Protein AF-H9UHL6-F1 (afdb_monomer)

Structure (mmCIF, N/CA/C/O backbone):
data_AF-H9UHL6-F1
#
_entry.id   AF-H9UHL6-F1
#
loop_
_atom_site.group_PDB
_atom_site.id
_atom_site.type_symbol
_atom_site.label_atom_id
_atom_site.label_alt_id
_atom_site.label_comp_id
_atom_site.label_asym_id
_atom_site.label_entity_id
_atom_site.label_seq_id
_atom_site.pdbx_PDB_ins_code
_atom_site.Cartn_x
_atom_site.Cartn_y
_atom_site.Cartn_z
_atom_site.occupancy
_atom_site.B_iso_or_equiv
_atom_site.auth_seq_id
_atom_site.auth_comp_id
_atom_site.auth_asym_id
_atom_site.auth_atom_id
_atom_site.pdbx_PDB_model_num
ATOM 1 N N . MET A 1 1 ? 13.715 -13.975 -1.863 1.00 83.62 1 MET A N 1
ATOM 2 C CA . MET A 1 1 ? 12.892 -13.256 -2.859 1.00 83.62 1 MET A CA 1
ATOM 3 C C . MET A 1 1 ? 11.461 -13.037 -2.373 1.00 83.62 1 MET A C 1
ATOM 5 O O . MET A 1 1 ? 11.088 -11.888 -2.196 1.00 83.62 1 MET A O 1
ATOM 9 N N . PHE A 1 2 ? 10.681 -14.087 -2.069 1.00 91.94 2 PHE A N 1
ATOM 10 C CA . PHE A 1 2 ? 9.293 -13.914 -1.599 1.00 91.94 2 PHE A CA 1
ATOM 11 C C . PHE A 1 2 ? 9.174 -13.074 -0.317 1.00 91.94 2 PHE A C 1
ATOM 13 O O . PHE A 1 2 ? 8.430 -12.103 -0.296 1.00 91.94 2 PHE A O 1
ATOM 20 N N . MET A 1 3 ? 9.941 -13.396 0.733 1.00 94.06 3 MET A N 1
ATOM 21 C CA . MET A 1 3 ? 9.819 -12.703 2.025 1.00 94.06 3 MET A CA 1
ATOM 22 C C . MET A 1 3 ? 10.125 -11.203 1.928 1.00 94.06 3 MET A C 1
ATOM 24 O O . MET A 1 3 ? 9.404 -10.392 2.495 1.00 94.06 3 MET A O 1
ATOM 28 N N . SER A 1 4 ? 11.162 -10.819 1.179 1.00 92.25 4 SER A N 1
ATOM 29 C CA . SER A 1 4 ? 11.496 -9.408 0.961 1.00 92.25 4 SER A CA 1
ATOM 30 C C . SER A 1 4 ? 10.400 -8.681 0.182 1.00 92.25 4 SER A C 1
ATOM 32 O O . SER A 1 4 ? 10.038 -7.573 0.557 1.00 92.25 4 SER A O 1
ATOM 34 N N . LEU A 1 5 ? 9.828 -9.316 -0.848 1.00 94.38 5 LEU A N 1
ATOM 35 C CA . LEU A 1 5 ? 8.718 -8.746 -1.614 1.00 94.38 5 LEU A CA 1
ATOM 36 C C . LEU A 1 5 ? 7.463 -8.584 -0.749 1.00 94.38 5 LEU A C 1
ATOM 38 O O . LEU A 1 5 ? 6.858 -7.517 -0.741 1.00 94.38 5 LEU A O 1
ATOM 42 N N . PHE A 1 6 ? 7.110 -9.612 0.025 1.00 96.12 6 PHE A N 1
ATOM 43 C CA . PHE A 1 6 ? 6.007 -9.567 0.981 1.00 96.12 6 PHE A CA 1
ATOM 44 C C . PHE A 1 6 ? 6.188 -8.435 1.997 1.00 96.12 6 PHE A C 1
ATOM 46 O O . PHE A 1 6 ? 5.259 -7.661 2.200 1.00 96.12 6 PHE A O 1
ATOM 53 N N . ILE A 1 7 ? 7.374 -8.301 2.601 1.00 95.00 7 ILE A N 1
ATOM 54 C CA . ILE A 1 7 ? 7.660 -7.230 3.565 1.00 95.00 7 ILE A CA 1
ATOM 55 C C . ILE A 1 7 ? 7.503 -5.859 2.896 1.00 95.00 7 ILE A C 1
ATOM 57 O O . ILE A 1 7 ? 6.817 -4.997 3.447 1.00 95.00 7 ILE A O 1
ATOM 61 N N . SER A 1 8 ? 8.075 -5.660 1.704 1.00 93.94 8 SER A N 1
ATOM 62 C CA . SER A 1 8 ? 7.941 -4.401 0.962 1.00 93.94 8 SER A CA 1
ATOM 63 C C . SER A 1 8 ? 6.479 -4.072 0.664 1.00 93.94 8 SER A C 1
ATOM 65 O O . SER A 1 8 ? 6.044 -2.960 0.945 1.00 93.94 8 SER A O 1
ATOM 67 N N . LEU A 1 9 ? 5.700 -5.037 0.167 1.00 95.44 9 LEU A N 1
ATOM 68 C CA . LEU A 1 9 ? 4.277 -4.859 -0.134 1.00 95.44 9 LEU A CA 1
ATOM 69 C C . LEU A 1 9 ? 3.437 -4.636 1.130 1.00 95.44 9 LEU A C 1
ATOM 71 O O . LEU A 1 9 ? 2.527 -3.812 1.125 1.00 95.44 9 LEU A O 1
ATOM 75 N N . PHE A 1 10 ? 3.751 -5.314 2.233 1.00 95.75 10 PHE A N 1
ATOM 76 C CA . PHE A 1 10 ? 3.076 -5.107 3.509 1.00 95.75 10 PHE A CA 1
ATOM 77 C C . PHE A 1 10 ? 3.272 -3.679 4.009 1.00 95.75 10 PHE A C 1
ATOM 79 O O . PHE A 1 10 ? 2.290 -3.013 4.317 1.00 95.75 10 PHE A O 1
ATOM 86 N N . PHE A 1 11 ? 4.507 -3.170 4.039 1.00 94.56 11 PHE A N 1
ATOM 87 C CA . PHE A 1 11 ? 4.746 -1.790 4.463 1.00 94.56 11 PHE A CA 1
ATOM 88 C C . PHE A 1 11 ? 4.214 -0.769 3.453 1.00 94.56 11 PHE A C 1
ATOM 90 O O . PHE A 1 11 ? 3.685 0.257 3.880 1.00 94.56 11 PHE A O 1
ATOM 97 N N . LEU A 1 12 ? 4.268 -1.063 2.148 1.00 94.69 12 LEU A N 1
ATOM 98 C CA . LEU A 1 12 ? 3.679 -0.244 1.081 1.00 94.69 12 LEU A CA 1
ATOM 99 C C . LEU A 1 12 ? 2.182 0.006 1.297 1.00 94.69 12 LEU A C 1
ATOM 101 O O . LEU A 1 12 ? 1.707 1.106 1.040 1.00 94.69 12 LEU A O 1
ATOM 105 N N . LEU A 1 13 ? 1.443 -0.985 1.807 1.00 93.75 13 LEU A N 1
ATOM 106 C CA . LEU A 1 13 ? 0.022 -0.843 2.147 1.00 93.75 13 LEU A CA 1
ATOM 107 C C . LEU A 1 13 ? -0.219 0.031 3.392 1.00 93.75 13 LEU A C 1
ATOM 109 O O . LEU A 1 13 ? -1.363 0.308 3.742 1.00 93.75 13 LEU A O 1
ATOM 113 N N . THR A 1 14 ? 0.837 0.508 4.055 1.00 92.62 14 THR A N 1
ATOM 114 C CA . THR A 1 14 ? 0.796 1.418 5.213 1.00 92.62 14 THR A CA 1
ATOM 115 C C . THR A 1 14 ? -0.111 0.931 6.359 1.00 92.62 14 THR A C 1
ATOM 117 O O . THR A 1 14 ? -0.967 1.669 6.850 1.00 92.62 14 THR A O 1
ATOM 120 N N . PRO A 1 15 ? 0.069 -0.312 6.843 1.00 92.69 15 PRO A N 1
ATOM 121 C CA . PRO A 1 15 ? -0.890 -1.041 7.678 1.00 92.69 15 PRO A CA 1
ATOM 122 C C . PRO A 1 15 ? -1.332 -0.266 8.919 1.00 92.69 15 PRO A C 1
ATOM 124 O O . PRO A 1 15 ? -2.514 -0.231 9.244 1.00 92.69 15 PRO A O 1
ATOM 127 N N . PHE A 1 16 ? -0.391 0.379 9.611 1.00 92.38 16 PHE A N 1
ATOM 128 C CA . PHE A 1 16 ? -0.668 1.095 10.859 1.00 92.38 16 PHE A CA 1
ATOM 129 C C . PHE A 1 16 ? -1.368 2.438 10.639 1.00 92.38 16 PHE A C 1
ATOM 131 O O . PHE A 1 16 ? -2.179 2.848 11.473 1.00 92.38 16 PHE A O 1
ATOM 138 N N . PHE A 1 17 ? -1.109 3.089 9.504 1.00 89.62 17 PHE A N 1
ATOM 139 C CA . PHE A 1 17 ? -1.832 4.291 9.106 1.00 89.62 17 PHE A CA 1
ATOM 140 C C . PHE A 1 17 ? -3.266 3.939 8.727 1.00 89.62 17 PHE A C 1
ATOM 142 O O . PHE A 1 17 ? -4.196 4.487 9.311 1.00 89.62 17 PHE A O 1
ATOM 149 N N . VAL A 1 18 ? -3.448 2.939 7.857 1.00 90.06 18 VAL A N 1
ATOM 150 C CA . VAL A 1 18 ? -4.774 2.437 7.469 1.00 90.06 18 VAL A CA 1
ATOM 151 C C . VAL A 1 18 ? -5.559 1.990 8.697 1.00 90.06 18 VAL A C 1
ATOM 153 O O . VAL A 1 18 ? -6.724 2.346 8.836 1.00 90.06 18 VAL A O 1
ATOM 156 N N . LEU A 1 19 ? -4.923 1.280 9.631 1.00 91.62 19 LEU A N 1
ATOM 157 C CA . LEU A 1 19 ? -5.536 0.875 10.892 1.00 91.62 19 LEU A CA 1
ATOM 158 C C . LEU A 1 19 ? -5.983 2.076 11.739 1.00 91.62 19 LEU A C 1
ATOM 160 O O . LEU A 1 19 ? -7.102 2.078 12.252 1.00 91.62 19 LEU A O 1
ATOM 164 N N . SER A 1 20 ? -5.139 3.101 11.868 1.00 88.31 20 SER A N 1
ATOM 165 C CA . SER A 1 20 ? -5.454 4.323 12.622 1.00 88.31 20 SER A CA 1
ATOM 166 C C . SER A 1 20 ? -6.608 5.103 11.991 1.00 88.31 20 SER A C 1
ATOM 168 O O . SER A 1 20 ? -7.514 5.554 12.693 1.00 88.31 20 SER A O 1
ATOM 170 N N . THR A 1 21 ? -6.614 5.229 10.665 1.00 86.50 21 THR A N 1
ATOM 171 C CA . THR A 1 21 ? -7.688 5.885 9.913 1.00 86.50 21 THR A CA 1
ATOM 172 C C . THR A 1 21 ? -8.981 5.085 9.985 1.00 86.50 21 THR A C 1
ATOM 174 O O . THR A 1 21 ? -10.040 5.653 10.234 1.00 86.50 21 THR A O 1
ATOM 177 N N . PHE A 1 22 ? -8.903 3.761 9.862 1.00 88.00 22 PHE A N 1
ATOM 178 C CA . PHE A 1 22 ? -10.039 2.863 10.036 1.00 88.00 22 PHE A CA 1
ATOM 179 C C . PHE A 1 22 ? -10.659 3.029 11.427 1.00 88.00 22 PHE A C 1
ATOM 181 O O . PHE A 1 22 ? -11.851 3.287 11.538 1.00 88.00 22 PHE A O 1
ATOM 188 N N . LEU A 1 23 ? -9.845 2.990 12.487 1.00 88.38 23 LEU A N 1
ATOM 189 C CA . LEU A 1 23 ? -10.272 3.265 13.863 1.00 88.38 23 LEU A CA 1
ATOM 190 C C . LEU A 1 23 ? -10.966 4.623 14.010 1.00 88.38 23 LEU A C 1
ATOM 192 O O . LEU A 1 23 ? -11.961 4.712 14.724 1.00 88.38 23 LEU A O 1
ATOM 196 N N . ALA A 1 24 ? -10.457 5.665 13.349 1.00 85.19 24 ALA A N 1
ATOM 197 C CA . ALA A 1 24 ? -11.031 7.007 13.393 1.00 85.19 24 ALA A CA 1
ATOM 198 C C . ALA A 1 24 ? -12.379 7.115 12.662 1.00 85.19 24 ALA A C 1
ATOM 200 O O . ALA A 1 24 ? -13.278 7.787 13.161 1.00 85.19 24 ALA A O 1
ATOM 201 N N . LEU A 1 25 ? -12.529 6.444 11.517 1.00 84.44 25 LEU A N 1
ATOM 202 C CA . LEU A 1 25 ? -13.750 6.473 10.705 1.00 84.44 25 LEU A CA 1
ATOM 203 C C . LEU A 1 25 ? -14.854 5.560 11.255 1.00 84.44 25 LEU A C 1
ATOM 205 O O . LEU A 1 25 ? -16.032 5.830 11.045 1.00 84.44 25 LEU A O 1
ATOM 209 N N . THR A 1 26 ? -14.494 4.502 11.985 1.00 87.50 26 THR A N 1
ATOM 210 C CA . THR A 1 26 ? -15.450 3.520 12.523 1.00 87.50 26 THR A CA 1
ATOM 211 C C . THR A 1 26 ? -15.754 3.716 14.011 1.00 87.50 26 THR A C 1
ATOM 213 O O . THR A 1 26 ? -16.120 2.751 14.679 1.00 87.50 26 THR A O 1
ATOM 216 N N . GLN A 1 27 ? -15.551 4.914 14.576 1.00 84.25 27 GLN A N 1
ATOM 217 C CA . GLN A 1 27 ? -15.777 5.154 16.015 1.00 84.25 27 GLN A CA 1
ATOM 218 C C . GLN A 1 27 ? -17.241 4.957 16.424 1.00 84.25 27 GLN A C 1
ATOM 220 O O . GLN A 1 27 ? -17.504 4.464 17.515 1.00 84.25 27 GLN A O 1
ATOM 225 N N . GLU A 1 28 ? -18.176 5.312 15.542 1.00 85.81 28 GLU A N 1
ATOM 226 C CA . GLU A 1 28 ? -19.623 5.230 15.786 1.00 85.81 28 GLU A CA 1
ATOM 227 C C . GLU A 1 28 ? -20.246 3.916 15.264 1.00 85.81 28 GLU A C 1
ATOM 229 O O . GLU A 1 28 ? -21.461 3.749 15.303 1.00 85.81 28 GLU A O 1
ATOM 234 N N . TYR A 1 29 ? -19.438 2.980 14.748 1.00 86.31 29 TYR A N 1
ATOM 235 C CA . TYR A 1 29 ? -19.936 1.763 14.095 1.00 86.31 29 TYR A CA 1
ATOM 236 C C . TYR A 1 29 ? -20.154 0.640 15.109 1.00 86.31 29 TYR A C 1
ATOM 238 O O . TYR A 1 29 ? -19.336 0.422 16.006 1.00 86.31 29 TYR A O 1
ATOM 246 N N . GLU A 1 30 ? -21.196 -0.167 14.901 1.00 90.38 30 GLU A N 1
ATOM 247 C CA . GLU A 1 30 ? -21.356 -1.412 15.651 1.00 90.38 30 GLU A CA 1
ATOM 248 C C . GLU A 1 30 ? -20.261 -2.435 15.284 1.00 90.38 30 GLU A C 1
ATOM 250 O O . GLU A 1 30 ? -19.797 -2.464 14.136 1.00 90.38 30 GLU A O 1
ATOM 255 N N . PRO A 1 31 ? -19.886 -3.362 16.193 1.00 88.81 31 PRO A N 1
ATOM 256 C CA . PRO A 1 31 ? -18.846 -4.359 15.924 1.00 88.81 31 PRO A CA 1
ATOM 257 C C . PRO A 1 31 ? -19.072 -5.154 14.630 1.00 88.81 31 PRO A C 1
ATOM 259 O O . PRO A 1 31 ? -18.140 -5.372 13.860 1.00 88.81 31 PRO A O 1
ATOM 262 N N . ARG A 1 32 ? -20.322 -5.536 14.338 1.00 89.44 32 ARG A N 1
ATOM 263 C CA . ARG A 1 32 ? -20.674 -6.271 13.110 1.00 89.44 32 ARG A CA 1
ATOM 264 C C . ARG A 1 32 ? -20.427 -5.451 11.845 1.00 89.44 32 ARG A C 1
ATOM 266 O O . ARG A 1 32 ? -19.846 -5.968 10.894 1.00 89.44 32 ARG A O 1
ATOM 273 N N . GLN A 1 33 ? -20.840 -4.183 11.840 1.00 88.62 33 GLN A N 1
ATOM 274 C CA . GLN A 1 33 ? -20.625 -3.270 10.712 1.00 88.62 33 GLN A CA 1
ATOM 275 C C . GLN A 1 33 ? -19.132 -3.045 10.481 1.00 88.62 33 GLN A C 1
ATOM 277 O O . GLN A 1 33 ? -18.658 -3.061 9.348 1.00 88.62 33 GLN A O 1
ATOM 282 N N . ARG A 1 34 ? -18.378 -2.911 11.571 1.00 87.88 34 ARG A N 1
ATOM 283 C CA . ARG A 1 34 ? -16.935 -2.722 11.535 1.00 87.88 34 ARG A CA 1
ATOM 284 C C . ARG A 1 34 ? -16.192 -3.932 10.967 1.00 87.88 34 ARG A C 1
ATOM 286 O O . ARG A 1 34 ? -15.336 -3.766 10.105 1.00 87.88 34 ARG A O 1
ATOM 293 N N . HIS A 1 35 ? -16.534 -5.145 11.397 1.00 91.50 35 HIS A N 1
ATOM 294 C CA . HIS A 1 35 ? -15.950 -6.368 10.841 1.00 91.50 35 HIS A CA 1
ATOM 295 C C . HIS A 1 35 ? -16.297 -6.554 9.362 1.00 91.50 35 HIS A C 1
ATOM 297 O O . HIS A 1 35 ? -15.420 -6.907 8.576 1.00 91.50 35 HIS A O 1
ATOM 303 N N . LYS A 1 36 ? -17.545 -6.263 8.972 1.00 90.50 36 LYS A N 1
ATOM 304 C CA . LYS A 1 36 ? -17.959 -6.285 7.565 1.00 90.50 36 LYS A CA 1
ATOM 305 C C . LYS A 1 36 ? -17.113 -5.321 6.730 1.00 90.50 36 LYS A C 1
ATOM 307 O O . LYS A 1 36 ? -16.558 -5.731 5.716 1.00 90.50 36 LYS A O 1
ATOM 312 N N . LEU A 1 37 ? -16.936 -4.088 7.206 1.00 89.62 37 LEU A N 1
ATOM 313 C CA . LEU A 1 37 ? -16.106 -3.093 6.533 1.00 89.62 37 LEU A CA 1
ATOM 314 C C . LEU A 1 37 ? -14.640 -3.538 6.428 1.00 89.62 37 LEU A C 1
ATOM 316 O O . LEU A 1 37 ? -14.031 -3.367 5.380 1.00 89.62 37 LEU A O 1
ATOM 320 N N . ALA A 1 38 ? -14.065 -4.141 7.474 1.00 91.06 38 ALA A N 1
ATOM 321 C CA . ALA A 1 38 ? -12.692 -4.656 7.425 1.00 91.06 38 ALA A CA 1
ATOM 322 C C . ALA A 1 38 ? -12.504 -5.706 6.314 1.00 91.06 38 ALA A C 1
ATOM 324 O O . ALA A 1 38 ? -11.498 -5.684 5.604 1.00 91.06 38 ALA A O 1
ATOM 325 N N . VAL A 1 39 ? -13.486 -6.596 6.138 1.00 91.69 39 VAL A N 1
ATOM 326 C CA . VAL A 1 39 ? -13.486 -7.594 5.059 1.00 91.69 39 VAL A CA 1
ATOM 327 C C . VAL A 1 39 ? -13.644 -6.924 3.692 1.00 91.69 39 VAL A C 1
ATOM 329 O O . VAL A 1 39 ? -12.911 -7.267 2.768 1.00 91.69 39 VAL A O 1
ATOM 332 N N . GLU A 1 40 ? -14.534 -5.937 3.563 1.00 90.25 40 GLU A N 1
ATOM 333 C CA . GLU A 1 40 ? -14.706 -5.164 2.324 1.00 90.25 40 GLU A CA 1
ATOM 334 C C . GLU A 1 40 ? -13.422 -4.418 1.923 1.00 90.25 40 GLU A C 1
ATOM 336 O O . GLU A 1 40 ? -13.025 -4.488 0.761 1.00 90.25 40 GLU A O 1
ATOM 341 N N . VAL A 1 41 ? -12.719 -3.783 2.872 1.00 88.62 41 VAL A N 1
ATOM 342 C CA . VAL A 1 41 ? -11.409 -3.140 2.633 1.00 88.62 41 VAL A CA 1
ATOM 343 C C . VAL A 1 41 ? -10.377 -4.167 2.167 1.00 88.62 41 VAL A C 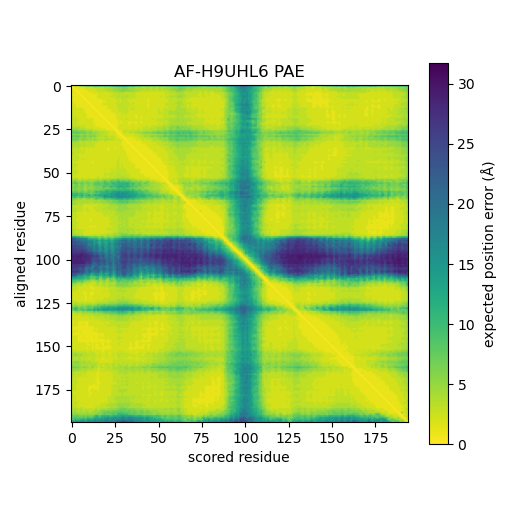1
ATOM 345 O O . VAL A 1 41 ? -9.642 -3.916 1.211 1.00 88.62 41 VAL A O 1
ATOM 348 N N . ALA A 1 42 ? -10.305 -5.327 2.828 1.00 91.00 42 ALA A N 1
ATOM 349 C CA . ALA A 1 42 ? -9.333 -6.367 2.503 1.00 91.00 42 ALA A CA 1
ATOM 350 C C . ALA A 1 42 ? -9.555 -6.930 1.091 1.00 91.00 42 ALA A C 1
ATOM 352 O O . ALA A 1 42 ? -8.620 -6.995 0.292 1.00 91.00 42 ALA A O 1
ATOM 353 N N . ILE A 1 43 ? -10.803 -7.284 0.765 1.00 91.44 43 ILE A N 1
ATOM 354 C CA . ILE A 1 43 ? -11.185 -7.786 -0.560 1.00 91.44 43 ILE A CA 1
ATOM 355 C C . ILE A 1 43 ? -10.981 -6.699 -1.615 1.00 91.44 43 ILE A C 1
ATOM 357 O O . ILE A 1 43 ? -10.369 -6.968 -2.645 1.00 91.44 43 ILE A O 1
ATOM 361 N N . GLY A 1 44 ? -11.421 -5.467 -1.350 1.00 91.75 44 GLY A N 1
ATOM 362 C CA . GLY A 1 44 ? -11.237 -4.336 -2.256 1.00 91.75 44 GLY A CA 1
ATOM 363 C C . GLY A 1 44 ? -9.763 -4.082 -2.566 1.00 91.75 44 GLY A C 1
ATOM 364 O O . GLY A 1 44 ? -9.395 -3.963 -3.729 1.00 91.75 44 GLY A O 1
ATOM 365 N N . THR A 1 45 ? -8.900 -4.092 -1.547 1.00 91.75 45 THR A N 1
ATOM 366 C CA . THR A 1 45 ? -7.445 -3.938 -1.706 1.00 91.75 45 THR A CA 1
ATOM 367 C C . THR A 1 45 ? -6.850 -5.059 -2.554 1.00 91.75 45 THR A C 1
ATOM 369 O O . THR A 1 45 ? -6.087 -4.779 -3.477 1.00 91.75 45 THR A O 1
ATOM 372 N N . MET A 1 46 ? -7.218 -6.317 -2.280 1.00 92.81 46 MET A N 1
ATOM 373 C CA . MET A 1 46 ? -6.753 -7.472 -3.054 1.00 92.81 46 MET A CA 1
ATOM 374 C C . MET A 1 46 ? -7.175 -7.379 -4.521 1.00 92.81 46 MET A C 1
ATOM 376 O O . MET A 1 46 ? -6.333 -7.511 -5.405 1.00 92.81 46 MET A O 1
ATOM 380 N N . VAL A 1 47 ? -8.458 -7.118 -4.781 1.00 93.12 47 VAL A N 1
ATOM 381 C CA . VAL A 1 47 ? -9.013 -7.060 -6.139 1.00 93.12 47 VAL A CA 1
ATOM 382 C C . VAL A 1 47 ? -8.430 -5.883 -6.911 1.00 93.12 47 VAL A C 1
ATOM 384 O O . VAL A 1 47 ? -7.912 -6.077 -8.006 1.00 93.12 47 VAL A O 1
ATOM 387 N N . VAL A 1 48 ? -8.460 -4.675 -6.343 1.00 92.12 48 VAL A N 1
ATOM 388 C CA . VAL A 1 48 ? -7.942 -3.473 -7.011 1.00 92.12 48 VAL A CA 1
ATOM 389 C C . VAL A 1 48 ? -6.446 -3.612 -7.277 1.00 92.12 48 VAL A C 1
ATOM 391 O O . VAL A 1 48 ? -6.004 -3.352 -8.392 1.00 92.12 48 VAL A O 1
ATOM 394 N N . GLY A 1 49 ? -5.664 -4.068 -6.295 1.00 92.69 49 GLY A N 1
ATOM 395 C CA . GLY A 1 49 ? -4.228 -4.254 -6.484 1.00 92.69 49 GLY A CA 1
ATOM 396 C C . GLY A 1 49 ? -3.897 -5.327 -7.522 1.00 92.69 49 GLY A C 1
ATOM 397 O O . GLY A 1 49 ? -3.039 -5.096 -8.370 1.00 92.69 49 GLY A O 1
ATOM 398 N N . ALA A 1 50 ? -4.618 -6.453 -7.529 1.00 93.56 50 ALA A N 1
ATOM 399 C CA . ALA A 1 50 ? -4.450 -7.485 -8.550 1.00 93.56 50 ALA A CA 1
ATOM 400 C C . ALA A 1 50 ? -4.800 -6.964 -9.950 1.00 93.56 50 ALA A C 1
ATOM 402 O O . ALA A 1 50 ? -4.038 -7.179 -10.886 1.00 93.56 50 ALA A O 1
ATOM 403 N N . VAL A 1 51 ? -5.911 -6.238 -10.098 1.00 93.06 51 VAL A N 1
ATOM 404 C CA . VAL A 1 51 ? -6.325 -5.647 -11.381 1.00 93.06 51 VAL A CA 1
ATOM 405 C C . VAL A 1 51 ? -5.281 -4.653 -11.892 1.00 93.06 51 VAL A C 1
ATOM 407 O O . VAL A 1 51 ? -4.889 -4.730 -13.053 1.00 93.06 51 VAL A O 1
ATOM 410 N N . ILE A 1 52 ? -4.789 -3.756 -11.034 1.00 92.00 52 ILE A N 1
ATOM 411 C CA . ILE A 1 52 ? -3.758 -2.773 -11.399 1.00 92.00 52 ILE A CA 1
ATOM 412 C C . ILE A 1 52 ? -2.457 -3.463 -11.803 1.00 92.00 52 ILE A C 1
ATOM 414 O O . ILE A 1 52 ? -1.866 -3.098 -12.816 1.00 92.00 52 ILE A O 1
ATOM 418 N N . TYR A 1 53 ? -2.032 -4.469 -11.038 1.00 93.69 53 TYR A N 1
ATOM 419 C CA . TYR A 1 53 ? -0.842 -5.247 -11.352 1.00 93.69 53 TYR A CA 1
ATOM 420 C C . TYR A 1 53 ? -0.986 -5.970 -12.697 1.00 93.69 53 TYR A C 1
ATOM 422 O O . TYR A 1 53 ? -0.108 -5.873 -13.537 1.00 93.69 53 TYR A O 1
ATOM 430 N N . LEU A 1 54 ? -2.118 -6.621 -12.967 1.00 92.31 54 LEU A N 1
ATOM 431 C CA . LEU A 1 54 ? -2.342 -7.322 -14.238 1.00 92.31 54 LEU A CA 1
ATOM 432 C C . LEU A 1 54 ? -2.437 -6.373 -15.445 1.00 92.31 5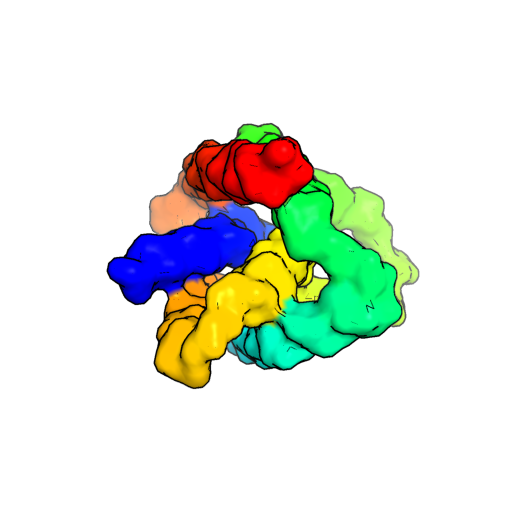4 LEU A C 1
ATOM 434 O O . LEU A 1 54 ? -2.064 -6.742 -16.556 1.00 92.31 54 LEU A O 1
ATOM 438 N N . LEU A 1 55 ? -2.933 -5.150 -15.244 1.00 88.50 55 LEU A N 1
ATOM 439 C CA . LEU A 1 55 ? -3.064 -4.142 -16.300 1.00 88.50 55 LEU A CA 1
ATOM 440 C C . LEU A 1 55 ? -1.782 -3.339 -16.548 1.00 88.50 55 LEU A C 1
ATOM 442 O O . LEU A 1 55 ? -1.735 -2.576 -17.516 1.00 88.50 55 LEU A O 1
ATOM 446 N N . GLY A 1 56 ? -0.750 -3.474 -15.710 1.00 84.94 56 GLY A N 1
ATOM 447 C CA . GLY A 1 56 ? 0.385 -2.553 -15.718 1.00 84.94 56 GLY A CA 1
ATOM 448 C C . GLY A 1 56 ? 1.124 -2.487 -17.048 1.00 84.94 56 GLY A C 1
ATOM 449 O O . GLY A 1 56 ? 1.352 -1.396 -17.572 1.00 84.94 56 GLY A O 1
ATOM 450 N N . ASN A 1 57 ? 1.395 -3.639 -17.660 1.00 80.88 57 ASN A N 1
ATOM 451 C CA . ASN A 1 57 ? 2.090 -3.703 -18.951 1.00 80.88 57 ASN A CA 1
ATOM 452 C C . ASN A 1 57 ? 1.292 -3.021 -20.073 1.00 80.88 57 ASN A C 1
ATOM 454 O O . ASN A 1 57 ? 1.865 -2.336 -20.920 1.00 80.88 57 ASN A O 1
ATOM 458 N N . HIS A 1 58 ? -0.037 -3.146 -20.046 1.00 83.56 58 HIS A N 1
ATOM 459 C CA . HIS A 1 58 ? -0.917 -2.495 -21.016 1.00 83.56 58 HIS A CA 1
ATOM 460 C C . HIS A 1 58 ? -0.959 -0.977 -20.826 1.00 83.56 58 HIS A C 1
ATOM 462 O O . HIS A 1 58 ? -0.975 -0.238 -21.808 1.00 83.56 58 HIS A O 1
ATOM 468 N N . ILE A 1 59 ? -0.933 -0.509 -19.576 1.00 82.81 59 ILE A N 1
ATOM 469 C CA . ILE A 1 59 ? -0.927 0.919 -19.248 1.00 82.81 59 ILE A CA 1
ATOM 470 C C . ILE A 1 59 ? 0.337 1.588 -19.805 1.00 82.81 59 ILE A C 1
ATOM 472 O O . ILE A 1 59 ? 0.229 2.594 -20.504 1.00 82.81 59 ILE A O 1
ATOM 476 N N . PHE A 1 60 ? 1.525 1.018 -19.582 1.00 82.31 60 PHE A N 1
ATOM 477 C CA . PHE A 1 60 ? 2.765 1.595 -20.123 1.00 82.31 60 PHE A CA 1
ATOM 478 C C . PHE A 1 60 ? 2.782 1.653 -21.650 1.00 82.31 60 PHE A C 1
ATOM 480 O O . PHE A 1 60 ? 3.166 2.678 -22.215 1.00 82.31 60 PHE A O 1
ATOM 487 N N . ALA A 1 61 ? 2.315 0.590 -22.311 1.00 80.69 61 ALA A N 1
ATOM 488 C CA . ALA A 1 61 ? 2.222 0.544 -23.766 1.00 80.69 61 ALA A CA 1
ATOM 489 C C . ALA A 1 61 ? 1.272 1.618 -24.328 1.00 80.69 61 ALA A C 1
ATOM 491 O O . ALA A 1 61 ? 1.551 2.196 -25.375 1.00 80.69 61 ALA A O 1
ATOM 492 N N . LEU A 1 62 ? 0.175 1.912 -23.622 1.00 82.62 62 LEU A N 1
ATOM 493 C CA . LEU A 1 62 ? -0.839 2.871 -24.062 1.00 82.62 62 LEU A CA 1
ATOM 494 C C . LEU A 1 62 ? -0.385 4.330 -23.922 1.00 82.62 62 LEU A C 1
ATOM 496 O O . LEU A 1 62 ? -0.672 5.148 -24.792 1.00 82.62 62 LEU A O 1
ATOM 500 N N . PHE A 1 63 ? 0.329 4.661 -22.844 1.00 80.56 63 PHE A N 1
ATOM 501 C CA . PHE A 1 63 ? 0.810 6.026 -22.604 1.00 80.56 63 PHE A CA 1
ATOM 502 C C . PHE A 1 63 ? 2.174 6.324 -23.241 1.00 80.56 63 PHE A C 1
ATOM 504 O O . PHE A 1 63 ? 2.588 7.482 -23.260 1.00 80.56 63 PHE A O 1
ATOM 511 N N . GLY A 1 64 ? 2.890 5.310 -23.740 1.00 78.12 64 GLY A N 1
ATOM 512 C CA . GLY A 1 64 ? 4.225 5.486 -24.322 1.00 78.12 64 GLY A CA 1
ATOM 513 C C . GLY A 1 64 ? 5.2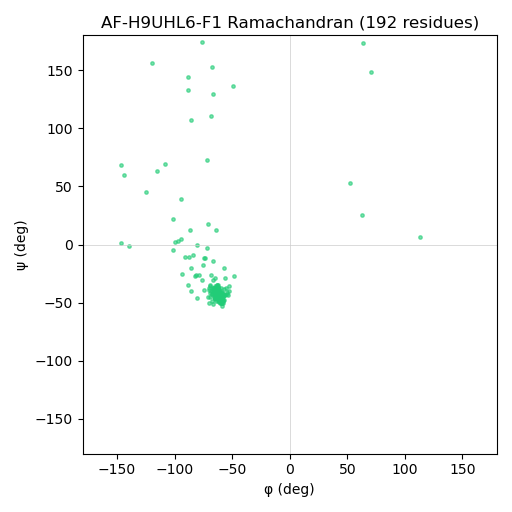60 6.012 -23.319 1.00 78.12 64 GLY A C 1
ATOM 514 O O . GLY A 1 64 ? 6.223 6.671 -23.707 1.00 78.12 64 GLY A O 1
ATOM 515 N N . ILE A 1 65 ? 5.050 5.767 -22.021 1.00 82.38 65 ILE A N 1
ATOM 516 C CA . ILE A 1 65 ? 5.911 6.271 -20.945 1.00 82.38 65 ILE A CA 1
ATOM 517 C C . ILE A 1 65 ? 7.046 5.277 -20.697 1.00 82.38 65 ILE A C 1
ATOM 519 O O . ILE A 1 65 ? 6.816 4.080 -20.536 1.00 82.38 65 ILE A O 1
ATOM 523 N N . ASN A 1 66 ? 8.276 5.787 -20.600 1.00 85.50 66 ASN A N 1
ATOM 524 C CA . ASN A 1 66 ? 9.433 4.983 -20.226 1.00 85.50 66 ASN A CA 1
ATOM 525 C C . ASN A 1 66 ? 9.314 4.493 -18.769 1.00 85.50 66 ASN A C 1
ATOM 527 O O . ASN A 1 66 ? 9.094 5.290 -17.848 1.00 85.50 66 ASN A O 1
ATOM 531 N N . LEU A 1 67 ? 9.509 3.187 -18.560 1.00 87.38 67 LEU A N 1
ATOM 532 C CA . LEU A 1 67 ? 9.427 2.552 -17.244 1.00 87.38 67 LEU A CA 1
ATOM 533 C C . LEU A 1 67 ? 10.340 3.224 -16.206 1.00 87.38 67 LEU A C 1
ATOM 535 O O . LEU A 1 67 ? 9.925 3.463 -15.072 1.00 87.38 67 LEU A O 1
ATOM 539 N N . HIS A 1 68 ? 11.570 3.568 -16.578 1.00 89.12 68 HIS A N 1
ATOM 540 C CA . HIS A 1 68 ? 12.538 4.162 -15.659 1.00 89.12 68 HIS A CA 1
ATOM 541 C C . HIS A 1 68 ? 12.104 5.565 -15.213 1.00 89.12 68 HIS A C 1
ATOM 543 O O . HIS A 1 68 ? 12.171 5.881 -14.023 1.00 89.12 68 HIS A O 1
ATOM 549 N N . SER A 1 69 ? 11.546 6.373 -16.123 1.00 89.06 69 SER A N 1
ATOM 550 C CA . SER A 1 69 ? 10.960 7.677 -15.779 1.00 89.06 69 SER A CA 1
ATOM 551 C C . SER A 1 69 ? 9.760 7.536 -14.839 1.00 89.06 69 SER A C 1
ATOM 553 O O . SER A 1 69 ? 9.660 8.255 -13.842 1.00 89.06 69 SER A O 1
ATOM 555 N N . PHE A 1 70 ? 8.873 6.574 -15.103 1.00 90.94 70 PHE A N 1
ATOM 556 C CA . PHE A 1 70 ? 7.724 6.316 -14.235 1.00 90.94 70 PHE A CA 1
ATOM 557 C C . PHE A 1 70 ? 8.136 5.798 -12.853 1.00 90.94 70 PHE A C 1
ATOM 559 O O . PHE A 1 70 ? 7.553 6.185 -11.837 1.00 90.94 70 PHE A O 1
ATOM 566 N N . ARG A 1 71 ? 9.177 4.962 -12.791 1.00 92.25 71 ARG A N 1
ATOM 567 C CA . ARG A 1 71 ? 9.769 4.480 -11.541 1.00 92.25 71 ARG A CA 1
ATOM 568 C C . ARG A 1 71 ? 10.315 5.626 -10.698 1.00 92.25 71 ARG A C 1
ATOM 570 O O . ARG A 1 71 ? 10.044 5.649 -9.500 1.00 92.25 71 ARG A O 1
ATOM 577 N N . MET A 1 72 ? 11.014 6.591 -11.303 1.00 93.75 72 MET A N 1
ATOM 578 C CA . MET A 1 72 ? 11.463 7.795 -10.591 1.00 93.75 72 MET A CA 1
ATOM 579 C C . MET A 1 72 ? 10.276 8.576 -10.014 1.00 93.75 72 MET A C 1
ATOM 581 O O . MET A 1 72 ? 10.276 8.899 -8.827 1.00 93.75 72 MET A O 1
ATOM 585 N N . GLY A 1 73 ? 9.232 8.814 -10.817 1.00 92.19 73 GLY A N 1
ATOM 586 C CA . GLY A 1 73 ? 8.012 9.491 -10.362 1.00 92.19 73 GLY A CA 1
ATOM 587 C C . GLY A 1 73 ? 7.307 8.754 -9.218 1.00 92.19 73 GLY A C 1
ATOM 588 O O . GLY A 1 73 ? 6.936 9.363 -8.215 1.00 92.19 73 GLY A O 1
ATOM 589 N N . THR A 1 74 ? 7.195 7.429 -9.316 1.00 92.69 74 THR A N 1
ATOM 590 C CA . THR A 1 74 ? 6.641 6.576 -8.253 1.00 92.69 74 THR A CA 1
ATOM 591 C C . THR A 1 74 ? 7.483 6.649 -6.979 1.00 92.69 74 THR A C 1
ATOM 593 O O . THR A 1 74 ? 6.925 6.768 -5.889 1.00 92.69 74 THR A O 1
ATOM 596 N N . GLY A 1 75 ? 8.815 6.648 -7.100 1.00 95.06 75 GLY A N 1
ATOM 597 C CA . GLY A 1 75 ? 9.730 6.855 -5.977 1.00 95.06 75 GLY A CA 1
ATOM 598 C C . GLY A 1 75 ? 9.482 8.191 -5.271 1.00 95.06 75 GLY A C 1
ATOM 599 O O . GLY A 1 75 ? 9.400 8.230 -4.047 1.00 95.06 75 GLY A O 1
ATOM 600 N N . ILE A 1 76 ? 9.252 9.274 -6.019 1.00 95.19 76 ILE A N 1
ATOM 601 C CA . ILE A 1 76 ? 8.890 10.580 -5.442 1.00 95.19 76 ILE A CA 1
ATOM 602 C C . ILE A 1 76 ? 7.545 10.502 -4.701 1.00 95.19 76 ILE A C 1
ATOM 604 O O . ILE A 1 76 ? 7.451 10.961 -3.563 1.00 95.19 76 ILE A O 1
ATOM 608 N N . LEU A 1 77 ? 6.511 9.889 -5.289 1.00 93.81 77 LEU A N 1
ATOM 609 C CA . LEU A 1 77 ? 5.201 9.731 -4.635 1.00 93.81 77 LEU A CA 1
ATOM 610 C C . LEU A 1 77 ? 5.281 8.894 -3.349 1.00 93.81 77 LEU A C 1
ATOM 612 O O . LEU A 1 77 ? 4.631 9.219 -2.349 1.00 93.81 77 LEU A O 1
ATOM 616 N N . LEU A 1 78 ? 6.101 7.842 -3.346 1.00 94.56 78 LEU A N 1
ATOM 617 C CA . LEU A 1 78 ? 6.382 7.055 -2.147 1.00 94.56 78 LEU A CA 1
ATOM 618 C C . LEU A 1 78 ? 7.137 7.865 -1.098 1.00 94.56 78 LEU A C 1
ATOM 620 O O . LEU A 1 78 ? 6.800 7.767 0.078 1.00 94.56 78 LEU A O 1
ATOM 624 N N . MET A 1 79 ? 8.093 8.706 -1.502 1.00 96.19 79 MET A N 1
ATOM 625 C CA . MET A 1 79 ? 8.812 9.590 -0.582 1.00 96.19 79 MET A CA 1
ATOM 626 C C . MET A 1 79 ? 7.859 10.598 0.069 1.00 96.19 79 MET A C 1
ATOM 628 O O . MET A 1 79 ? 7.899 10.803 1.279 1.00 96.19 79 MET A O 1
ATOM 632 N N . LEU A 1 80 ? 6.946 11.190 -0.703 1.00 92.62 80 LEU A N 1
ATOM 633 C CA . LEU A 1 80 ? 5.919 12.086 -0.163 1.00 92.62 80 LEU A CA 1
ATOM 634 C C . LEU A 1 80 ? 4.997 11.358 0.825 1.00 92.62 80 LEU A C 1
ATOM 636 O O . LEU A 1 80 ? 4.684 11.895 1.889 1.00 92.62 80 LEU A O 1
ATOM 640 N N . SER A 1 81 ? 4.621 10.115 0.516 1.00 90.94 81 SER A N 1
ATOM 641 C CA . SER A 1 81 ? 3.823 9.268 1.413 1.00 90.94 81 SER A CA 1
ATOM 642 C C . SER A 1 81 ? 4.589 8.944 2.703 1.00 90.94 81 SER A C 1
ATOM 644 O O . SER A 1 81 ? 4.048 9.077 3.800 1.00 90.94 81 SER A O 1
ATOM 646 N N . ALA A 1 82 ? 5.875 8.604 2.594 1.00 93.75 82 ALA A N 1
ATOM 647 C CA . ALA A 1 82 ? 6.772 8.376 3.722 1.00 93.75 82 ALA A CA 1
ATOM 648 C C . ALA A 1 82 ? 6.867 9.602 4.640 1.00 93.75 82 ALA A C 1
ATOM 650 O O . ALA A 1 82 ? 6.705 9.487 5.856 1.00 93.75 82 ALA A O 1
ATOM 651 N N . ILE A 1 83 ? 7.084 10.783 4.055 1.00 93.12 83 ILE A N 1
ATOM 652 C CA . ILE A 1 83 ? 7.164 12.053 4.782 1.00 93.12 83 ILE A CA 1
ATOM 653 C C . ILE A 1 83 ? 5.846 12.333 5.512 1.00 93.12 83 ILE A C 1
ATOM 655 O O . ILE A 1 83 ? 5.874 12.668 6.697 1.00 93.12 83 ILE A O 1
ATOM 659 N N . ASN A 1 84 ? 4.698 12.142 4.852 1.00 88.50 84 ASN A N 1
ATOM 660 C CA . ASN A 1 84 ? 3.382 12.323 5.470 1.00 88.50 84 ASN A CA 1
ATOM 661 C C . ASN A 1 84 ? 3.205 11.419 6.705 1.00 88.50 84 ASN A C 1
ATOM 663 O O . ASN A 1 84 ? 2.779 11.887 7.762 1.00 88.50 84 ASN A O 1
ATOM 667 N N . LEU A 1 85 ? 3.622 10.153 6.615 1.00 90.38 85 LEU A N 1
ATOM 668 C CA . LEU A 1 85 ? 3.573 9.209 7.735 1.00 90.38 85 LEU A CA 1
ATOM 669 C C . LEU A 1 85 ? 4.491 9.611 8.896 1.00 90.38 85 LEU A C 1
ATOM 671 O O . LEU A 1 85 ? 4.069 9.563 10.052 1.00 90.38 85 LEU A O 1
ATOM 675 N N . VAL A 1 86 ? 5.725 10.044 8.610 1.00 92.00 86 VAL A N 1
ATOM 676 C CA . VAL A 1 86 ? 6.677 10.500 9.642 1.00 92.00 86 VAL A CA 1
ATOM 677 C C . VAL A 1 86 ? 6.165 11.758 10.351 1.00 92.00 86 VAL A C 1
ATOM 679 O O . VAL A 1 86 ? 6.315 11.894 11.570 1.00 92.00 86 VAL A O 1
ATOM 682 N N . GLN A 1 87 ? 5.500 12.651 9.616 1.00 87.38 87 GLN A N 1
ATOM 683 C CA . GLN A 1 87 ? 4.883 13.862 10.162 1.00 87.38 87 GLN A CA 1
ATOM 684 C C . GLN A 1 87 ? 3.605 13.587 10.974 1.00 87.38 87 GLN A C 1
ATOM 686 O O . GLN A 1 87 ? 3.173 14.457 11.727 1.00 87.38 87 GLN A O 1
ATOM 691 N N . GLY A 1 88 ? 3.053 12.368 10.918 1.00 74.06 88 GLY A N 1
ATOM 692 C CA . GLY A 1 88 ? 1.925 11.931 11.749 1.00 74.06 88 GLY A CA 1
ATOM 693 C C . GLY A 1 88 ? 0.616 11.663 11.003 1.00 74.06 88 GLY A C 1
ATOM 694 O O . GLY A 1 88 ? -0.379 11.373 11.663 1.00 74.06 88 GLY A O 1
ATOM 695 N N . GLY A 1 89 ? 0.617 11.705 9.666 1.00 65.56 89 GLY A N 1
ATOM 696 C CA . GLY A 1 89 ? -0.546 11.416 8.826 1.00 65.56 89 GLY A CA 1
ATOM 697 C C . GLY A 1 89 ? -1.646 12.486 8.890 1.00 65.56 89 GLY A C 1
ATOM 698 O O . GLY A 1 89 ? -1.890 13.105 9.923 1.00 65.56 89 GLY A O 1
ATOM 699 N N . ASP A 1 90 ? -2.388 12.692 7.798 1.00 59.12 90 ASP A N 1
ATOM 700 C CA . ASP A 1 90 ? -3.495 13.671 7.731 1.00 59.12 90 ASP A CA 1
ATOM 701 C C . ASP A 1 90 ? -4.760 13.278 8.537 1.00 59.12 90 ASP A C 1
ATOM 703 O O . ASP A 1 90 ? -5.833 13.860 8.364 1.00 59.12 90 ASP A O 1
ATOM 707 N N . SER A 1 91 ? -4.660 12.337 9.481 1.00 49.81 91 SER A N 1
ATOM 708 C CA . SER A 1 91 ? -5.766 11.865 10.332 1.00 49.81 91 SER A CA 1
ATOM 709 C C . SER A 1 91 ? -6.450 12.987 11.135 1.00 49.81 91 SER A C 1
ATOM 711 O O . SER A 1 91 ? -7.597 12.840 11.555 1.00 49.81 91 SER A O 1
ATOM 713 N N . GLY A 1 92 ? -5.774 14.126 11.330 1.00 41.47 92 GLY A N 1
ATOM 714 C CA . GLY A 1 92 ? -6.347 15.340 11.920 1.00 41.47 92 GLY A CA 1
ATOM 715 C C . GLY A 1 92 ? -7.157 16.216 10.952 1.00 41.47 92 GLY A C 1
ATOM 716 O O . GLY A 1 92 ? -8.066 16.908 11.400 1.00 41.47 92 GLY A O 1
ATOM 717 N N . LYS A 1 93 ? -6.886 16.176 9.638 1.00 41.53 93 LYS A N 1
ATOM 718 C CA . LYS A 1 93 ? -7.570 17.015 8.631 1.00 41.53 93 LYS A CA 1
ATOM 719 C C . LYS A 1 93 ? -8.920 16.449 8.190 1.00 41.53 93 LYS A C 1
ATOM 721 O O . LYS A 1 93 ? -9.823 17.212 7.865 1.00 41.53 93 LYS A O 1
ATOM 726 N N . LEU A 1 94 ? -9.103 15.130 8.265 1.00 44.84 94 LEU A N 1
ATOM 727 C CA . LEU A 1 94 ? -10.384 14.469 7.972 1.00 44.84 94 LEU A CA 1
ATOM 728 C C . LEU A 1 94 ? -11.497 14.805 8.986 1.00 44.84 94 LEU A C 1
ATOM 730 O O . LEU A 1 94 ? -12.666 14.581 8.696 1.00 44.84 94 LEU A O 1
ATOM 734 N N . LYS A 1 95 ? -11.162 15.381 10.152 1.00 40.03 95 LYS A N 1
ATOM 735 C CA . LYS A 1 95 ? -12.146 15.877 11.133 1.00 40.03 95 LYS A CA 1
ATOM 736 C C . LYS A 1 95 ? -12.836 17.188 10.728 1.00 40.03 95 LYS A C 1
ATOM 738 O O . LYS A 1 95 ? -13.797 17.565 11.388 1.00 40.03 95 LYS A O 1
ATOM 743 N N . GLY A 1 96 ? -12.348 17.881 9.696 1.00 35.94 96 GLY A N 1
ATOM 744 C CA . GLY A 1 96 ? -12.883 19.170 9.236 1.00 35.94 96 GLY A CA 1
ATOM 745 C C . GLY A 1 96 ? -13.857 19.092 8.057 1.00 35.94 96 GLY A C 1
ATOM 746 O O . GLY A 1 96 ? -14.278 20.135 7.569 1.00 35.94 96 GLY A O 1
ATOM 747 N N . LEU A 1 97 ? -14.198 17.894 7.568 1.00 38.34 97 LEU A N 1
ATOM 748 C CA . LEU A 1 97 ? -15.205 17.734 6.517 1.00 38.34 97 LEU A CA 1
ATOM 749 C C . LEU A 1 97 ? -16.594 17.676 7.164 1.00 38.34 97 LEU A C 1
ATOM 751 O O . LEU A 1 97 ? -16.946 16.700 7.826 1.00 38.34 97 LEU A O 1
ATOM 755 N N . ASP A 1 98 ? -17.348 18.759 6.996 1.00 33.28 98 ASP A N 1
ATOM 756 C CA . ASP A 1 98 ? -18.707 18.937 7.498 1.00 33.28 98 ASP A CA 1
ATOM 757 C C . ASP A 1 98 ? -19.630 17.755 7.160 1.00 33.28 98 ASP A C 1
ATOM 759 O O . ASP A 1 98 ? -19.696 17.280 6.023 1.00 33.28 98 ASP A O 1
ATOM 763 N N . LYS A 1 99 ? -20.429 17.343 8.154 1.00 40.50 99 LYS A N 1
ATOM 764 C CA . LYS A 1 99 ? -21.413 16.239 8.120 1.00 40.50 99 LYS A CA 1
ATOM 765 C C . LYS A 1 99 ? -22.591 16.450 7.136 1.00 40.50 99 LYS A C 1
ATOM 767 O O . LYS A 1 99 ? -23.566 15.708 7.191 1.00 40.50 99 LYS A O 1
ATOM 772 N N . GLY A 1 100 ? -22.527 17.437 6.239 1.00 34.34 100 GLY A N 1
ATOM 773 C CA . GLY A 1 100 ? -23.616 17.833 5.332 1.00 34.34 100 GLY A CA 1
ATOM 774 C C . GLY A 1 100 ? -23.501 17.348 3.882 1.00 34.34 100 GLY A C 1
ATOM 775 O O . GLY A 1 100 ? -24.422 17.558 3.103 1.00 34.34 100 GLY A O 1
ATOM 776 N N . SER A 1 101 ? -22.401 16.695 3.497 1.00 31.12 101 SER A N 1
ATOM 777 C CA . SER A 1 101 ? -22.178 16.196 2.126 1.00 31.12 101 SER A CA 1
ATOM 778 C C . SER A 1 101 ? -21.869 14.696 2.103 1.00 31.12 101 SER A C 1
ATOM 780 O O . SER A 1 101 ? -20.987 14.208 1.398 1.00 31.12 101 SER A O 1
ATOM 782 N N . ILE A 1 102 ? -22.651 13.930 2.869 1.00 37.75 102 ILE A N 1
ATOM 783 C CA . ILE A 1 102 ? -22.715 12.466 2.783 1.00 37.75 102 ILE A CA 1
ATOM 784 C C . ILE A 1 102 ? -23.450 12.103 1.483 1.00 37.75 102 ILE A C 1
ATOM 786 O O . ILE A 1 102 ? -24.616 11.727 1.494 1.00 37.75 102 ILE A O 1
ATOM 790 N N . SER A 1 103 ? -22.800 12.283 0.334 1.00 35.28 103 SER A N 1
ATOM 791 C CA . SER A 1 103 ? -23.334 11.782 -0.940 1.00 35.28 103 SER A CA 1
ATOM 792 C C . SER A 1 103 ? -22.276 11.323 -1.945 1.00 35.28 103 SER A C 1
ATOM 794 O O . SER A 1 103 ? -22.647 10.880 -3.028 1.00 35.28 103 SER A O 1
ATOM 796 N N . VAL A 1 104 ? -20.974 11.361 -1.634 1.00 31.91 104 VAL A N 1
ATOM 797 C CA . VAL A 1 104 ? -19.945 10.934 -2.603 1.00 31.91 104 VAL A CA 1
ATOM 798 C C . VAL A 1 104 ? -18.765 10.232 -1.936 1.00 31.91 104 VAL A C 1
ATOM 800 O O . VAL A 1 104 ? -17.632 10.677 -2.062 1.00 31.91 104 VAL A O 1
ATOM 803 N N . VAL A 1 105 ? -18.981 9.116 -1.234 1.00 40.59 105 VAL A N 1
ATOM 804 C CA . VAL A 1 105 ? -17.850 8.197 -1.018 1.00 40.59 105 VAL A CA 1
ATOM 805 C C . VAL A 1 105 ? -18.231 6.709 -0.973 1.00 40.59 105 VAL A C 1
ATOM 807 O O . VAL A 1 105 ? -18.084 6.052 0.050 1.00 40.59 105 VAL A O 1
ATOM 810 N N . PRO A 1 106 ? -18.658 6.112 -2.099 1.00 42.09 106 PRO A N 1
ATOM 811 C CA . PRO A 1 106 ? -18.539 4.675 -2.319 1.00 42.09 106 PRO A CA 1
ATOM 812 C C . PRO A 1 106 ? -17.245 4.341 -3.099 1.00 42.09 106 PRO A C 1
ATOM 814 O O . PRO A 1 106 ? -17.244 3.493 -3.984 1.00 42.09 106 PRO A O 1
ATOM 817 N N . LEU A 1 107 ? -16.145 5.044 -2.788 1.00 37.53 107 LEU A N 1
ATOM 818 C CA . LEU A 1 107 ? -14.794 4.857 -3.359 1.00 37.53 107 LEU A CA 1
ATOM 819 C C . LEU A 1 107 ? -13.668 4.986 -2.306 1.00 37.53 107 LEU A C 1
ATOM 821 O O . LEU A 1 107 ? -12.498 4.816 -2.625 1.00 37.53 107 LEU A O 1
ATOM 825 N N . SER A 1 108 ? -14.000 5.264 -1.042 1.00 47.75 108 SER A N 1
ATOM 826 C CA . SER A 1 108 ? -13.069 5.538 0.074 1.00 47.75 108 SER A CA 1
ATOM 827 C C . SER A 1 108 ? -12.452 4.294 0.721 1.00 47.75 108 SER A C 1
ATOM 829 O O . SER A 1 108 ? -11.680 4.415 1.670 1.00 47.75 108 SER A O 1
ATOM 831 N N . ILE A 1 109 ? -12.801 3.095 0.251 1.00 46.78 109 ILE A N 1
ATOM 832 C CA . ILE A 1 109 ? -12.554 1.832 0.960 1.00 46.78 109 ILE A CA 1
ATOM 833 C C . ILE A 1 109 ? -11.324 1.045 0.473 1.00 46.78 109 ILE A C 1
ATOM 835 O O . ILE A 1 109 ? -10.943 0.093 1.148 1.00 46.78 109 ILE A O 1
ATOM 839 N N . PRO A 1 110 ? -10.528 1.522 -0.503 1.00 56.56 110 PRO A N 1
ATOM 840 C CA . PRO A 1 110 ? -9.116 1.196 -0.484 1.00 56.56 110 PRO A CA 1
ATOM 841 C C . PRO A 1 110 ? -8.301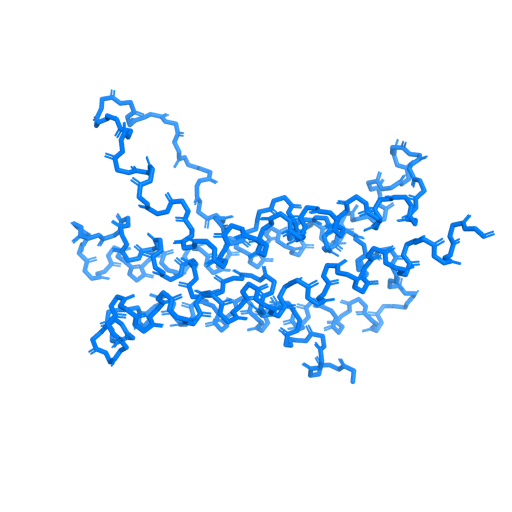 2.472 -0.278 1.00 56.56 110 PRO A C 1
ATOM 843 O O . PRO A 1 110 ? -7.461 2.808 -1.104 1.00 56.56 110 PRO A O 1
ATOM 846 N N . ILE A 1 111 ? -8.462 3.145 0.873 1.00 60.78 111 ILE A N 1
ATOM 847 C CA . ILE A 1 111 ? -7.422 4.064 1.394 1.00 60.78 111 ILE A CA 1
ATOM 848 C C . ILE A 1 111 ? -6.035 3.389 1.372 1.00 60.78 111 ILE A C 1
ATOM 850 O O . ILE A 1 111 ? -5.011 4.052 1.244 1.00 60.78 111 ILE A O 1
ATOM 854 N N . THR A 1 112 ? -6.012 2.059 1.454 1.00 65.50 112 THR A N 1
ATOM 855 C CA . THR A 1 112 ? -4.833 1.198 1.357 1.00 65.50 112 THR A CA 1
ATOM 856 C C . THR A 1 112 ? -4.142 1.238 -0.018 1.00 65.50 112 THR A C 1
ATOM 858 O O . THR A 1 112 ? -2.929 1.044 -0.096 1.00 65.50 112 THR A O 1
ATOM 861 N N . VAL A 1 113 ? -4.873 1.501 -1.111 1.00 73.88 113 VAL A N 1
ATOM 862 C CA . VAL A 1 113 ? -4.333 1.539 -2.485 1.00 73.88 113 VAL A CA 1
ATOM 863 C C . VAL A 1 113 ? -4.289 2.987 -2.976 1.00 73.88 113 VAL A C 1
ATOM 865 O O . VAL A 1 113 ? -5.051 3.410 -3.842 1.00 73.88 113 VAL A O 1
ATOM 868 N N . GLY A 1 114 ? -3.395 3.772 -2.374 1.00 79.81 114 GLY A N 1
ATOM 869 C CA . GLY A 1 114 ? -3.145 5.154 -2.782 1.00 79.81 114 GLY A CA 1
ATOM 870 C C . GLY A 1 114 ? -2.313 5.261 -4.070 1.00 79.81 114 GLY A C 1
ATOM 871 O O . GLY A 1 114 ? -1.770 4.261 -4.544 1.00 79.81 114 GLY A O 1
ATOM 872 N N . PRO A 1 115 ? -2.125 6.480 -4.613 1.00 82.25 115 PRO A N 1
ATOM 873 C CA . PRO A 1 115 ? -1.372 6.710 -5.853 1.00 82.25 115 PRO A CA 1
ATOM 874 C C . PRO A 1 115 ? 0.037 6.099 -5.850 1.00 82.25 115 PRO A C 1
ATOM 876 O O . PRO A 1 115 ? 0.497 5.587 -6.867 1.00 82.25 115 PRO A O 1
ATOM 879 N N . ALA A 1 116 ? 0.705 6.104 -4.693 1.00 86.38 116 ALA A N 1
ATOM 880 C CA . ALA A 1 116 ? 2.030 5.518 -4.528 1.00 86.38 116 ALA A CA 1
ATOM 881 C C . ALA A 1 116 ? 2.012 3.977 -4.630 1.00 86.38 116 ALA A C 1
ATOM 883 O O . ALA A 1 116 ? 2.862 3.397 -5.303 1.00 86.38 116 ALA A O 1
ATOM 884 N N . THR A 1 117 ? 1.011 3.317 -4.036 1.00 91.12 117 THR A N 1
ATOM 885 C CA . THR A 1 117 ? 0.792 1.863 -4.142 1.00 91.12 117 THR A CA 1
ATOM 886 C C . THR A 1 117 ? 0.459 1.462 -5.577 1.00 91.12 117 THR A C 1
ATOM 888 O O . THR A 1 117 ? 1.006 0.485 -6.080 1.00 91.12 117 THR A O 1
ATOM 891 N N . ILE A 1 118 ? -0.389 2.243 -6.256 1.00 91.62 118 ILE A N 1
ATOM 892 C CA . ILE A 1 118 ? -0.728 2.042 -7.671 1.00 91.62 118 ILE A CA 1
ATOM 893 C C . ILE A 1 118 ? 0.539 2.105 -8.524 1.00 91.62 118 ILE A C 1
ATOM 895 O O . ILE A 1 118 ? 0.832 1.159 -9.249 1.00 91.62 118 ILE A O 1
ATOM 899 N N . GLY A 1 119 ? 1.325 3.178 -8.391 1.00 92.06 119 GLY A N 1
ATOM 900 C CA . GLY A 1 119 ? 2.585 3.324 -9.118 1.00 92.06 119 GLY A CA 1
ATOM 901 C C . GLY A 1 119 ? 3.545 2.161 -8.859 1.00 92.06 119 GLY A C 1
ATOM 902 O O . GLY A 1 119 ? 4.113 1.612 -9.800 1.00 92.06 119 GLY A O 1
ATOM 903 N N . TYR A 1 120 ? 3.678 1.722 -7.603 1.00 94.00 120 TYR A N 1
ATOM 904 C CA . TYR A 1 120 ? 4.557 0.605 -7.249 1.00 94.00 120 TYR A CA 1
ATOM 905 C C . TYR A 1 120 ? 4.135 -0.707 -7.915 1.00 94.00 120 TYR A C 1
ATOM 907 O O . TYR A 1 120 ? 4.972 -1.407 -8.479 1.00 94.00 120 TYR A O 1
ATOM 915 N N . LEU A 1 121 ? 2.837 -1.025 -7.897 1.00 94.44 121 LEU A N 1
ATOM 916 C CA . LEU A 1 121 ? 2.302 -2.228 -8.538 1.00 94.44 121 LEU A CA 1
ATOM 917 C C . LEU A 1 121 ? 2.473 -2.194 -10.058 1.00 94.44 121 LEU A C 1
ATOM 919 O O . LEU A 1 121 ? 2.815 -3.216 -10.646 1.00 94.44 121 LEU A O 1
ATOM 923 N N . LEU A 1 122 ? 2.295 -1.031 -10.689 1.00 93.19 122 LEU A N 1
ATOM 924 C CA . LEU A 1 122 ? 2.564 -0.868 -12.118 1.00 93.19 122 LEU A CA 1
ATOM 925 C C . LEU A 1 122 ? 4.043 -1.135 -12.427 1.00 93.19 122 LEU A C 1
ATOM 927 O O . LEU A 1 122 ? 4.349 -1.902 -13.336 1.00 93.19 122 LEU A O 1
ATOM 931 N N . VAL A 1 123 ? 4.963 -0.573 -11.637 1.00 92.81 123 VAL A N 1
ATOM 932 C CA . VAL A 1 123 ? 6.401 -0.832 -11.805 1.00 92.81 123 VAL A CA 1
ATOM 933 C C . VAL A 1 123 ? 6.708 -2.325 -11.660 1.00 92.81 123 VAL A C 1
ATOM 935 O O . VAL A 1 123 ? 7.364 -2.885 -12.534 1.00 92.81 123 VAL A O 1
ATOM 938 N N . LEU A 1 124 ? 6.185 -2.992 -10.627 1.00 93.44 124 LEU A N 1
ATOM 939 C CA . LEU A 1 124 ? 6.384 -4.434 -10.449 1.00 93.44 124 LEU A CA 1
ATOM 940 C C . LEU A 1 124 ? 5.784 -5.267 -11.591 1.00 93.44 124 LEU A C 1
ATOM 942 O O . LEU A 1 124 ? 6.341 -6.305 -11.936 1.00 93.44 124 LEU A O 1
ATOM 946 N N . SER A 1 125 ? 4.656 -4.847 -12.173 1.00 92.44 125 SER A N 1
ATOM 947 C CA . SER A 1 125 ? 4.056 -5.525 -13.333 1.00 92.44 125 SER A CA 1
ATOM 948 C C . SER A 1 125 ? 5.014 -5.532 -14.514 1.00 92.44 125 SER A C 1
ATOM 950 O O . SER A 1 125 ? 5.185 -6.554 -15.166 1.00 92.44 125 SER A O 1
ATOM 952 N N . SER A 1 126 ? 5.630 -4.383 -14.784 1.00 88.56 126 SER A N 1
ATOM 953 C CA . SER A 1 126 ? 6.534 -4.213 -15.924 1.00 88.56 126 SER A CA 1
ATOM 954 C C . SER A 1 126 ? 7.903 -4.858 -15.744 1.00 88.56 126 SER A C 1
ATOM 956 O O . SER A 1 126 ? 8.606 -5.061 -16.728 1.00 88.56 126 SER A O 1
ATOM 958 N N . GLU A 1 127 ? 8.283 -5.178 -14.505 1.00 87.06 127 GLU A N 1
ATOM 959 C CA . GLU A 1 127 ? 9.502 -5.936 -14.210 1.00 87.06 127 GLU A CA 1
ATOM 960 C C . GLU A 1 127 ? 9.301 -7.445 -14.280 1.00 87.06 127 GLU A C 1
ATOM 962 O O . GLU A 1 127 ? 10.289 -8.158 -14.413 1.00 87.06 127 GLU A O 1
ATOM 967 N N . ALA A 1 128 ? 8.063 -7.935 -14.180 1.00 85.56 128 ALA A N 1
ATOM 968 C CA . ALA A 1 128 ? 7.792 -9.363 -14.202 1.00 85.56 128 ALA A CA 1
ATOM 969 C C . ALA A 1 128 ? 8.094 -9.934 -15.594 1.00 85.56 128 ALA A C 1
ATOM 971 O O . ALA A 1 128 ? 7.380 -9.653 -16.560 1.00 85.56 128 ALA A O 1
ATOM 972 N N . VAL A 1 129 ? 9.155 -10.738 -15.685 1.00 77.88 129 VAL A N 1
ATOM 973 C CA . VAL A 1 129 ? 9.620 -11.322 -16.954 1.00 77.88 129 VAL A CA 1
ATOM 974 C C . VAL A 1 129 ? 8.867 -12.616 -17.264 1.00 77.88 129 VAL A C 1
ATOM 976 O O . VAL A 1 129 ? 8.460 -12.843 -18.402 1.00 77.88 129 VAL A O 1
ATOM 979 N N . ASP A 1 130 ? 8.620 -13.429 -16.232 1.00 87.31 130 ASP A N 1
ATOM 980 C CA . ASP A 1 130 ? 8.007 -14.752 -16.349 1.00 87.31 130 ASP A CA 1
ATOM 981 C C . ASP A 1 130 ? 6.689 -14.864 -15.571 1.00 87.31 130 ASP A C 1
ATOM 983 O O . ASP A 1 130 ? 6.470 -14.219 -14.540 1.00 87.31 130 ASP A O 1
ATOM 987 N N . THR A 1 131 ? 5.826 -15.798 -15.989 1.00 87.94 131 THR A N 1
ATOM 988 C CA . THR A 1 131 ? 4.576 -16.122 -15.273 1.00 87.94 131 THR A CA 1
ATOM 989 C C . THR A 1 131 ? 4.830 -16.523 -13.813 1.00 87.94 131 THR A C 1
ATOM 991 O O . THR A 1 131 ? 3.992 -16.272 -12.947 1.00 87.94 131 THR A O 1
ATOM 994 N N . GLY A 1 132 ? 5.999 -17.102 -13.513 1.00 91.19 132 GLY A N 1
ATOM 995 C CA . GLY A 1 132 ? 6.404 -17.440 -12.148 1.00 91.19 132 GLY A CA 1
ATOM 996 C C . GLY A 1 132 ? 6.542 -16.215 -11.239 1.00 91.19 132 GLY A C 1
ATOM 997 O O . GLY A 1 132 ? 6.025 -16.226 -10.122 1.00 91.19 132 GLY A O 1
ATOM 998 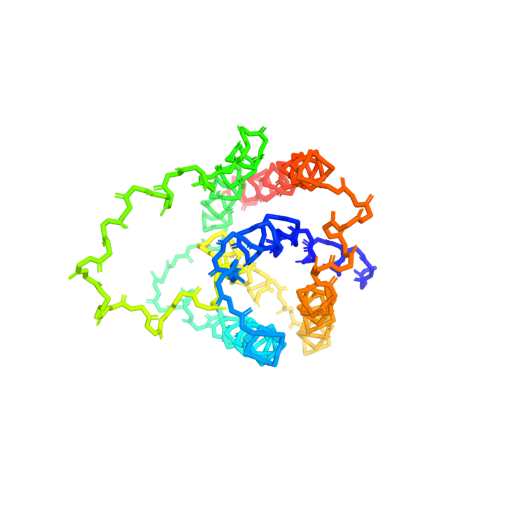N N . GLU A 1 133 ? 7.170 -15.138 -11.718 1.00 89.75 133 GLU A N 1
ATOM 999 C CA . GLU A 1 133 ? 7.319 -13.885 -10.963 1.00 89.75 133 GLU A CA 1
ATOM 1000 C C . GLU A 1 133 ? 5.981 -13.166 -10.786 1.00 89.75 133 GLU A C 1
ATOM 1002 O O . GLU A 1 133 ? 5.703 -12.611 -9.718 1.00 89.75 133 GLU A O 1
ATOM 1007 N N . MET A 1 134 ? 5.121 -13.248 -11.804 1.00 92.12 134 MET A N 1
ATOM 1008 C CA . MET A 1 134 ? 3.760 -12.723 -11.750 1.00 92.12 134 MET A CA 1
ATOM 1009 C C . MET A 1 134 ? 2.948 -13.391 -10.630 1.00 92.12 134 MET A C 1
ATOM 1011 O O . MET A 1 134 ? 2.364 -12.711 -9.783 1.00 92.12 134 MET A O 1
ATOM 1015 N N . VAL A 1 135 ? 2.949 -14.728 -10.577 1.00 94.06 135 VAL A N 1
ATOM 1016 C CA . VAL A 1 135 ? 2.257 -15.500 -9.528 1.00 94.06 135 VAL A CA 1
ATOM 1017 C C . VAL A 1 135 ? 2.881 -15.243 -8.155 1.00 94.06 135 VAL A C 1
ATOM 1019 O O . VAL A 1 135 ? 2.160 -15.083 -7.167 1.00 94.06 135 VAL A O 1
ATOM 1022 N N . LEU A 1 136 ? 4.210 -15.148 -8.073 1.00 95.00 136 LEU A N 1
ATOM 1023 C CA . LEU A 1 136 ? 4.925 -14.847 -6.831 1.00 95.00 136 LEU A CA 1
ATOM 1024 C C . LEU A 1 136 ? 4.536 -13.465 -6.280 1.00 95.00 136 LEU A C 1
ATOM 1026 O O . LEU A 1 136 ? 4.265 -13.331 -5.087 1.00 95.00 136 LEU A O 1
ATOM 1030 N N . THR A 1 137 ? 4.436 -12.453 -7.140 1.00 95.25 137 THR A N 1
ATOM 1031 C CA . THR A 1 137 ? 4.044 -11.093 -6.742 1.00 95.25 137 THR A CA 1
ATOM 1032 C C . THR A 1 137 ? 2.583 -11.017 -6.325 1.00 95.25 137 THR A C 1
ATOM 1034 O O . THR A 1 137 ? 2.279 -10.456 -5.273 1.00 95.25 137 THR A O 1
ATOM 1037 N N . LEU A 1 138 ? 1.676 -11.635 -7.088 1.00 95.56 138 LEU A N 1
ATOM 1038 C CA . LEU A 1 138 ? 0.252 -11.684 -6.746 1.00 95.56 138 LEU A CA 1
ATOM 1039 C C . LEU A 1 138 ? 0.002 -12.404 -5.418 1.00 95.56 138 LEU A C 1
ATOM 1041 O O . LEU A 1 138 ? -0.784 -11.929 -4.602 1.00 95.56 138 LEU A O 1
ATOM 1045 N N . THR A 1 139 ? 0.691 -13.519 -5.168 1.00 96.69 139 THR A N 1
ATOM 1046 C CA . THR A 1 139 ? 0.570 -14.257 -3.901 1.00 96.69 139 THR A CA 1
ATOM 1047 C C . THR A 1 139 ? 1.161 -13.478 -2.725 1.00 96.69 139 THR A C 1
ATOM 1049 O O . THR A 1 139 ? 0.538 -13.422 -1.664 1.00 96.69 139 THR A O 1
ATOM 1052 N N . ALA A 1 140 ? 2.305 -12.808 -2.908 1.00 97.19 140 ALA A N 1
ATOM 1053 C CA . ALA A 1 140 ? 2.886 -11.931 -1.890 1.00 97.19 140 ALA A CA 1
ATOM 1054 C C . ALA A 1 140 ? 1.968 -10.740 -1.570 1.00 97.19 140 ALA A C 1
ATOM 1056 O O . ALA A 1 140 ? 1.753 -10.423 -0.399 1.00 97.19 140 ALA A O 1
ATOM 1057 N N . PHE A 1 141 ? 1.385 -10.113 -2.597 1.00 96.00 141 PHE A N 1
ATOM 1058 C CA . PHE A 1 141 ? 0.443 -9.008 -2.441 1.00 96.00 141 PHE A CA 1
ATOM 1059 C C . PHE A 1 141 ? -0.843 -9.444 -1.740 1.00 96.00 141 PHE A C 1
ATOM 1061 O O . PHE A 1 141 ? -1.279 -8.789 -0.796 1.00 96.00 141 PHE A O 1
ATOM 1068 N N . ALA A 1 142 ? -1.429 -10.570 -2.156 1.00 96.06 142 ALA A N 1
ATOM 1069 C CA . ALA A 1 142 ? -2.625 -11.121 -1.532 1.00 96.06 142 ALA A CA 1
ATOM 1070 C C . ALA A 1 142 ? -2.387 -11.436 -0.050 1.00 96.06 142 ALA A C 1
ATOM 1072 O O . ALA A 1 142 ? -3.219 -11.098 0.789 1.00 96.06 142 ALA A O 1
ATOM 1073 N N . LEU A 1 143 ? -1.227 -12.008 0.294 1.00 97.56 143 LEU A N 1
ATOM 1074 C CA . LEU A 1 143 ? -0.864 -12.272 1.685 1.00 97.56 143 LEU A CA 1
ATOM 1075 C C . LEU A 1 143 ? -0.672 -10.974 2.484 1.00 97.56 143 LEU A C 1
ATOM 1077 O O . LEU A 1 143 ? -1.162 -10.873 3.606 1.00 97.56 143 LEU A O 1
ATOM 1081 N N . ALA A 1 144 ? -0.014 -9.962 1.913 1.00 96.69 144 ALA A N 1
ATOM 1082 C CA . ALA A 1 144 ? 0.152 -8.654 2.548 1.00 96.69 144 ALA A CA 1
ATOM 1083 C C . ALA A 1 144 ? -1.200 -7.966 2.806 1.00 96.69 144 ALA A C 1
ATOM 1085 O O . ALA A 1 144 ? -1.463 -7.509 3.921 1.00 96.69 144 ALA A O 1
ATOM 1086 N N . ALA A 1 145 ? -2.085 -7.953 1.808 1.00 95.00 145 ALA A N 1
ATOM 1087 C CA . ALA A 1 145 ? -3.432 -7.405 1.923 1.00 95.00 145 ALA A CA 1
ATOM 1088 C C . ALA A 1 145 ? -4.293 -8.192 2.923 1.00 95.00 145 ALA A C 1
ATOM 1090 O O . ALA A 1 145 ? -5.034 -7.588 3.700 1.00 95.00 145 ALA A O 1
ATOM 1091 N N . LEU A 1 146 ? -4.153 -9.521 2.973 1.00 96.31 146 LEU A N 1
ATOM 1092 C CA . LEU A 1 146 ? -4.795 -10.360 3.982 1.00 96.31 146 LEU A CA 1
ATOM 1093 C C . LEU A 1 146 ? -4.306 -10.005 5.391 1.00 96.31 146 LEU A C 1
ATOM 1095 O O . LEU A 1 146 ? -5.131 -9.834 6.284 1.00 96.31 146 LEU A O 1
ATOM 1099 N N . CYS A 1 147 ? -2.996 -9.837 5.600 1.00 97.19 147 CYS A N 1
ATOM 1100 C CA . CYS A 1 147 ? -2.444 -9.411 6.888 1.00 97.19 147 CYS A CA 1
ATOM 1101 C C . CYS A 1 147 ? -3.002 -8.050 7.324 1.00 97.19 147 CYS A C 1
ATOM 1103 O O . CYS A 1 147 ? -3.436 -7.912 8.467 1.00 97.19 147 CYS A O 1
ATOM 1105 N N . VAL A 1 148 ? -3.061 -7.070 6.415 1.00 95.12 148 VAL A N 1
ATOM 1106 C CA . VAL A 1 148 ? -3.710 -5.774 6.681 1.00 95.12 148 VAL A CA 1
ATOM 1107 C C . VAL A 1 148 ? -5.182 -5.982 7.048 1.00 95.12 148 VAL A C 1
ATOM 1109 O O . VAL A 1 148 ? -5.636 -5.461 8.061 1.00 95.12 148 VAL A O 1
ATOM 1112 N N . GLY A 1 149 ? -5.920 -6.793 6.288 1.00 94.50 149 GLY A N 1
ATOM 1113 C CA . GLY A 1 149 ? -7.322 -7.116 6.562 1.00 94.50 149 GLY A CA 1
ATOM 1114 C C . GLY A 1 149 ? -7.544 -7.735 7.943 1.00 94.50 149 GLY A C 1
ATOM 1115 O O . GLY A 1 149 ? -8.444 -7.319 8.671 1.00 94.50 149 GLY A O 1
ATOM 1116 N N . VAL A 1 150 ? -6.684 -8.671 8.351 1.00 96.44 150 VAL A N 1
ATOM 1117 C CA . VAL A 1 150 ? -6.703 -9.271 9.693 1.00 96.44 150 VAL A CA 1
ATOM 1118 C C . VAL A 1 150 ? -6.408 -8.221 10.767 1.00 96.44 150 VAL A C 1
ATOM 1120 O O . VAL A 1 150 ? -7.086 -8.201 11.794 1.00 96.44 150 VAL A O 1
ATOM 1123 N N . MET A 1 151 ? -5.465 -7.301 10.531 1.00 95.56 151 MET A N 1
ATOM 1124 C CA . MET A 1 151 ? -5.212 -6.182 11.449 1.00 95.56 151 MET A CA 1
ATOM 1125 C C . MET A 1 151 ? -6.440 -5.276 11.597 1.00 95.56 151 MET A C 1
ATOM 1127 O O . MET A 1 151 ? -6.772 -4.881 12.712 1.00 95.56 151 MET A O 1
ATOM 1131 N N . LEU A 1 152 ? -7.143 -4.975 10.501 1.00 93.69 152 LEU A N 1
ATOM 1132 C CA . LEU A 1 152 ? -8.379 -4.186 10.540 1.00 93.69 152 LEU A CA 1
ATOM 1133 C C . LEU A 1 152 ? -9.508 -4.927 11.257 1.00 93.69 152 LEU A C 1
ATOM 1135 O O . LEU A 1 152 ? -10.250 -4.332 12.0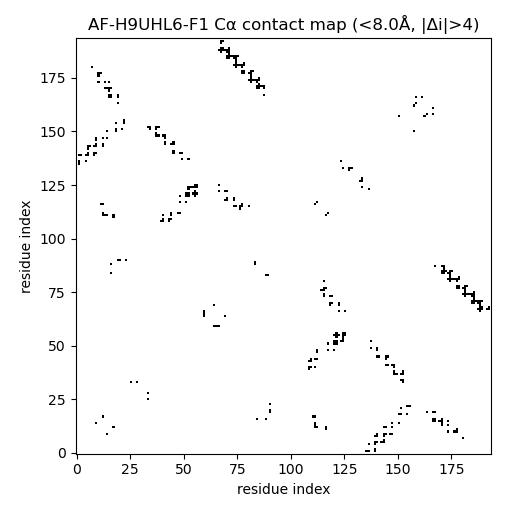38 1.00 93.69 152 LEU A O 1
ATOM 1139 N N . TYR A 1 153 ? -9.611 -6.238 11.048 1.00 93.62 153 TYR A N 1
ATOM 1140 C CA . TYR A 1 153 ? -10.578 -7.070 11.751 1.00 93.62 153 TYR A CA 1
ATOM 1141 C C . TYR A 1 153 ? -10.308 -7.080 13.262 1.00 93.62 153 TYR A C 1
ATOM 1143 O O . TYR A 1 153 ? -11.234 -6.961 14.061 1.00 93.62 153 TYR A O 1
ATOM 1151 N N . ALA A 1 154 ? -9.037 -7.148 13.661 1.00 94.81 154 ALA A N 1
ATOM 1152 C CA . ALA A 1 154 ? -8.594 -7.097 15.052 1.00 94.81 154 ALA A CA 1
ATOM 1153 C C . ALA A 1 154 ? -8.393 -5.664 15.586 1.00 94.81 154 ALA A C 1
ATOM 1155 O O . ALA A 1 154 ? -7.814 -5.483 16.660 1.00 94.81 154 ALA A O 1
ATOM 1156 N N . ALA A 1 155 ? -8.868 -4.634 14.878 1.00 91.81 155 ALA A N 1
ATOM 1157 C CA . ALA A 1 155 ? -8.472 -3.253 15.136 1.00 91.81 155 ALA A CA 1
ATOM 1158 C C . ALA A 1 155 ? -8.743 -2.772 16.566 1.00 91.81 155 ALA A C 1
ATOM 1160 O O . ALA A 1 155 ? -7.925 -2.058 17.141 1.00 91.81 155 ALA A O 1
ATOM 1161 N N . SER A 1 156 ? -9.869 -3.172 17.162 1.00 89.56 156 SER A N 1
ATOM 1162 C CA . SER A 1 156 ? -10.238 -2.799 18.536 1.00 89.56 156 SER A CA 1
ATOM 1163 C C . SER A 1 156 ? -9.289 -3.407 19.569 1.00 89.56 156 SER A C 1
ATOM 1165 O O . SER A 1 156 ? -8.971 -2.776 20.574 1.00 89.56 156 SER A O 1
ATOM 1167 N N . TRP A 1 157 ? -8.838 -4.639 19.330 1.00 93.38 157 TRP A N 1
ATOM 1168 C CA . TRP A 1 157 ? -7.874 -5.307 20.197 1.00 93.38 157 TRP A CA 1
ATOM 1169 C C . TRP A 1 157 ? -6.494 -4.658 20.063 1.00 93.38 157 TRP A C 1
ATOM 1171 O O . TRP A 1 157 ? -5.878 -4.323 21.072 1.00 93.38 157 TRP A O 1
ATOM 1181 N N . ILE A 1 158 ? -6.060 -4.381 18.830 1.00 93.38 158 ILE A N 1
ATOM 1182 C CA . ILE A 1 158 ? -4.780 -3.713 18.570 1.00 93.38 158 ILE A CA 1
ATOM 1183 C C . ILE A 1 158 ? -4.753 -2.307 19.192 1.00 93.38 158 ILE A C 1
ATOM 1185 O O . ILE A 1 158 ? -3.762 -1.949 19.827 1.00 93.38 158 ILE A O 1
ATOM 1189 N N . GLU A 1 159 ? -5.836 -1.525 19.081 1.00 91.19 159 GLU A N 1
ATOM 1190 C CA . GLU A 1 159 ? -5.928 -0.204 19.724 1.00 91.19 159 GLU A CA 1
ATOM 1191 C C . GLU A 1 159 ? -5.812 -0.304 21.250 1.00 91.19 159 GLU A 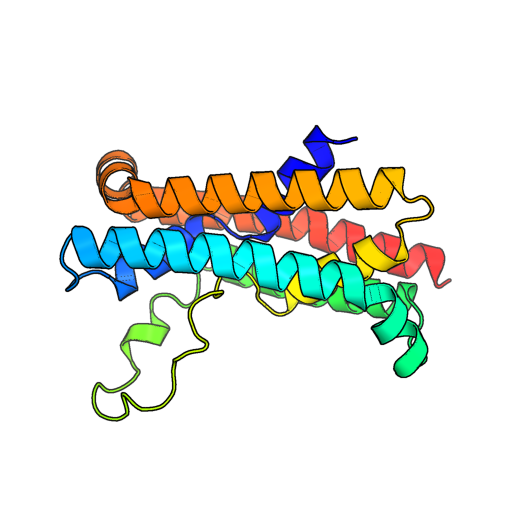C 1
ATOM 1193 O O . GLU A 1 159 ? -5.128 0.516 21.856 1.00 91.19 159 GLU A O 1
ATOM 1198 N N . ARG A 1 160 ? -6.424 -1.314 21.882 1.00 92.50 160 ARG A N 1
ATOM 1199 C CA . ARG A 1 160 ? -6.321 -1.510 23.339 1.00 92.50 160 ARG A CA 1
ATOM 1200 C C . ARG A 1 160 ? -4.903 -1.848 23.795 1.00 92.50 160 ARG A C 1
ATOM 1202 O O . ARG A 1 160 ? -4.514 -1.419 24.874 1.00 92.50 160 ARG A O 1
ATOM 1209 N N . VAL A 1 161 ? -4.152 -2.610 22.999 1.00 95.44 161 VAL A N 1
ATOM 1210 C CA . VAL A 1 161 ? -2.785 -3.034 23.345 1.00 95.44 161 VAL A CA 1
ATOM 1211 C C . VAL A 1 161 ? -1.764 -1.929 23.073 1.00 95.44 161 VAL A C 1
ATOM 1213 O O . VAL A 1 161 ? -0.903 -1.670 23.907 1.00 95.44 161 VAL A O 1
ATOM 1216 N N . LEU A 1 162 ? -1.842 -1.275 21.911 1.00 92.06 162 LEU A N 1
ATOM 1217 C CA . LEU A 1 162 ? -0.838 -0.297 21.469 1.00 92.06 162 LEU A CA 1
ATOM 1218 C C . LEU A 1 162 ? -1.192 1.149 21.830 1.00 92.06 162 LEU A C 1
ATOM 1220 O O . LEU A 1 162 ? -0.311 2.007 21.919 1.00 92.06 162 LEU A O 1
ATOM 1224 N N . GLY A 1 163 ? -2.480 1.448 21.989 1.00 90.19 163 GLY A N 1
ATOM 1225 C CA . GLY A 1 163 ? -2.983 2.809 22.108 1.00 90.19 163 GLY A CA 1
ATOM 1226 C C . GLY A 1 163 ? -2.752 3.659 20.851 1.00 90.19 163 GLY A C 1
ATOM 1227 O O . GLY A 1 163 ? -2.059 3.286 19.901 1.00 90.19 163 GLY A O 1
ATOM 1228 N N . ARG A 1 164 ? -3.313 4.872 20.856 1.00 85.56 164 ARG A N 1
ATOM 1229 C CA . ARG A 1 164 ? -3.155 5.833 19.746 1.00 85.56 164 ARG A CA 1
ATOM 1230 C C . ARG A 1 164 ? -1.704 6.277 19.552 1.00 85.56 164 ARG A C 1
ATOM 1232 O O . ARG A 1 164 ? -1.250 6.418 18.417 1.00 85.56 164 ARG A O 1
ATOM 1239 N N . SER A 1 165 ? -0.963 6.453 20.645 1.00 87.50 165 SER A N 1
ATOM 1240 C CA . SER A 1 165 ? 0.459 6.806 20.594 1.00 87.50 165 SER A CA 1
ATOM 1241 C C . SER A 1 165 ? 1.305 5.691 19.975 1.00 87.50 165 SER A C 1
ATOM 1243 O O . SER A 1 165 ? 2.138 5.982 19.120 1.00 87.50 165 SER A O 1
ATOM 1245 N N . GLY A 1 166 ? 1.063 4.421 20.329 1.00 91.69 166 GLY A N 1
ATOM 1246 C CA . GLY A 1 166 ? 1.794 3.290 19.750 1.00 91.69 166 GLY A CA 1
ATOM 1247 C C . GLY A 1 166 ? 1.549 3.156 18.250 1.00 91.69 166 GLY A C 1
ATOM 1248 O O . GLY A 1 166 ? 2.501 3.068 17.477 1.00 91.69 166 GLY A O 1
ATOM 1249 N N . LEU A 1 167 ? 0.287 3.253 17.818 1.00 91.19 167 LEU A N 1
ATOM 1250 C CA . LEU A 1 167 ? -0.073 3.264 16.394 1.00 91.19 167 LEU A CA 1
ATOM 1251 C C . LEU A 1 167 ? 0.572 4.426 15.625 1.00 91.19 167 LEU A C 1
ATOM 1253 O O . LEU A 1 167 ? 1.016 4.248 14.488 1.00 91.19 167 LEU A O 1
ATOM 1257 N N . THR A 1 168 ? 0.684 5.597 16.255 1.00 89.56 168 THR A N 1
ATOM 1258 C CA . THR A 1 168 ? 1.374 6.755 15.672 1.00 89.56 168 THR A CA 1
ATOM 1259 C C . THR A 1 168 ? 2.866 6.469 15.492 1.00 89.56 168 THR A C 1
ATOM 1261 O O . THR A 1 168 ? 3.410 6.714 14.419 1.00 89.56 168 THR A O 1
ATOM 1264 N N . ILE A 1 169 ? 3.535 5.900 16.499 1.00 93.75 169 ILE A N 1
ATOM 1265 C CA . ILE A 1 169 ? 4.959 5.533 16.421 1.00 93.75 169 ILE A CA 1
ATOM 1266 C C . ILE A 1 169 ? 5.193 4.483 15.324 1.00 93.75 169 ILE A C 1
ATOM 1268 O O . ILE A 1 169 ? 6.075 4.661 14.488 1.00 93.75 169 ILE A O 1
ATOM 1272 N N . LEU A 1 170 ? 4.372 3.432 15.267 1.00 95.06 170 LEU A N 1
ATOM 1273 C CA . LEU A 1 170 ? 4.449 2.392 14.232 1.00 95.06 170 LEU A CA 1
ATOM 1274 C C . LEU A 1 170 ? 4.209 2.943 12.819 1.00 95.06 170 LEU A C 1
ATOM 1276 O O . LEU A 1 170 ? 4.877 2.531 11.867 1.00 95.06 170 LEU A O 1
ATOM 1280 N N . SER A 1 171 ? 3.308 3.918 12.680 1.00 92.81 171 SER A N 1
ATOM 1281 C CA . SER A 1 171 ? 3.094 4.623 11.411 1.00 92.81 171 SER A CA 1
ATOM 1282 C C . SER A 1 171 ? 4.331 5.427 10.999 1.00 92.81 171 SER A C 1
ATOM 1284 O O . SER A 1 171 ? 4.737 5.367 9.842 1.00 92.81 171 SER A O 1
ATOM 1286 N N . LYS A 1 172 ? 5.006 6.099 11.941 1.00 93.75 172 LYS A N 1
ATOM 1287 C CA . LYS A 1 172 ? 6.269 6.802 11.658 1.00 93.75 172 LYS A CA 1
ATOM 1288 C C . LYS A 1 172 ? 7.390 5.845 11.257 1.00 93.75 172 LYS A C 1
ATOM 1290 O O . LYS A 1 172 ? 8.115 6.134 10.312 1.00 93.75 172 LYS A O 1
ATOM 1295 N N . ILE A 1 173 ? 7.502 4.691 11.920 1.00 95.56 173 ILE A N 1
ATOM 1296 C CA . ILE A 1 173 ? 8.464 3.636 11.550 1.00 95.56 173 ILE A CA 1
ATOM 1297 C C . ILE A 1 173 ? 8.180 3.127 10.132 1.00 95.56 173 ILE A C 1
ATOM 1299 O O . ILE A 1 173 ? 9.101 2.990 9.331 1.00 95.56 173 ILE A O 1
ATOM 1303 N N . THR A 1 174 ? 6.906 2.924 9.788 1.00 94.94 174 THR A N 1
ATOM 1304 C CA . THR A 1 174 ? 6.489 2.577 8.419 1.00 94.94 174 THR A CA 1
ATOM 1305 C C . THR A 1 174 ? 6.919 3.647 7.421 1.00 94.94 174 THR A C 1
ATOM 1307 O O . THR A 1 174 ? 7.446 3.314 6.366 1.00 94.94 174 THR A O 1
ATOM 1310 N N . GLY A 1 175 ? 6.776 4.927 7.774 1.00 94.62 175 GLY A N 1
ATOM 1311 C CA . GLY A 1 175 ? 7.281 6.042 6.976 1.00 94.62 175 GLY A CA 1
ATOM 1312 C C . GLY A 1 175 ? 8.794 5.981 6.742 1.00 94.62 175 GLY A C 1
ATOM 1313 O O . GLY A 1 175 ? 9.241 6.161 5.615 1.00 94.62 175 GLY A O 1
ATOM 1314 N N . LEU A 1 176 ? 9.594 5.648 7.760 1.00 96.19 176 LEU A N 1
ATOM 1315 C CA . LEU A 1 176 ? 11.045 5.474 7.596 1.00 96.19 176 LEU A CA 1
ATOM 1316 C C . LEU A 1 176 ? 11.387 4.325 6.632 1.00 96.19 176 LEU A C 1
ATOM 1318 O O . LEU A 1 176 ? 12.272 4.477 5.792 1.00 96.19 176 LEU A O 1
ATOM 1322 N N . ILE A 1 177 ? 10.657 3.207 6.702 1.00 95.44 177 ILE A N 1
ATOM 1323 C CA . ILE A 1 177 ? 10.823 2.072 5.777 1.00 95.44 177 ILE A CA 1
ATOM 1324 C C . ILE A 1 177 ? 10.433 2.478 4.349 1.00 95.44 177 ILE A C 1
ATOM 1326 O O . ILE A 1 177 ? 11.172 2.210 3.403 1.00 95.44 177 ILE A O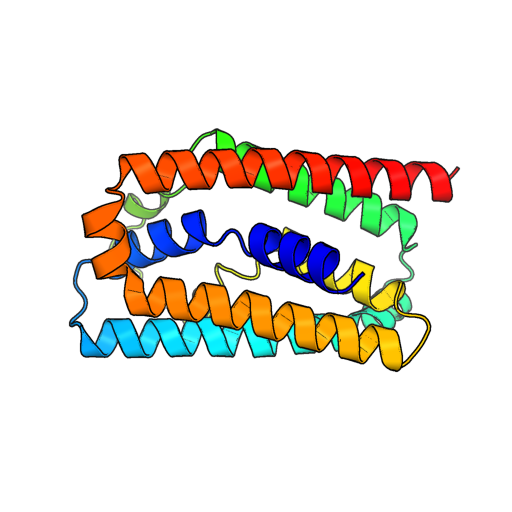 1
ATOM 1330 N N . LEU A 1 178 ? 9.305 3.175 4.187 1.00 95.12 178 LEU A N 1
ATOM 1331 C CA . LEU A 1 178 ? 8.845 3.665 2.885 1.00 95.12 178 LEU A CA 1
ATOM 1332 C C . LEU A 1 178 ? 9.813 4.669 2.267 1.00 95.12 178 LEU A C 1
ATOM 1334 O O . LEU A 1 178 ? 9.989 4.650 1.056 1.00 95.12 178 LEU A O 1
ATOM 1338 N N . SER A 1 179 ? 10.465 5.508 3.074 1.00 96.94 179 SER A N 1
ATOM 1339 C CA . SER A 1 179 ? 11.502 6.432 2.601 1.00 96.94 179 SER A CA 1
ATOM 1340 C C . SER A 1 179 ? 12.683 5.680 1.980 1.00 96.94 179 SER A C 1
ATOM 1342 O O . SER A 1 179 ? 13.153 6.043 0.902 1.00 96.94 179 SER A O 1
ATOM 1344 N N . ALA A 1 180 ? 13.110 4.573 2.597 1.00 96.25 180 ALA A N 1
ATOM 1345 C CA . ALA A 1 180 ? 14.156 3.724 2.033 1.00 96.25 180 ALA A CA 1
ATOM 1346 C C . ALA A 1 180 ? 13.718 3.072 0.708 1.00 96.25 180 ALA A C 1
ATOM 1348 O O . ALA A 1 180 ? 14.467 3.116 -0.268 1.00 96.25 180 ALA A O 1
ATOM 1349 N N . LEU A 1 181 ? 12.489 2.539 0.639 1.00 94.81 181 LEU A N 1
ATOM 1350 C CA . LEU A 1 181 ? 11.925 1.984 -0.603 1.00 94.81 181 LEU A CA 1
ATOM 1351 C C . LEU A 1 181 ? 11.818 3.047 -1.706 1.00 94.81 181 LEU A C 1
ATOM 1353 O O . LEU A 1 181 ? 12.175 2.797 -2.856 1.00 94.81 181 LEU A O 1
ATOM 1357 N N . ALA A 1 182 ? 11.371 4.248 -1.350 1.00 96.12 182 ALA A N 1
ATOM 1358 C CA . ALA A 1 182 ? 11.254 5.386 -2.248 1.00 96.12 182 ALA A CA 1
ATOM 1359 C C . ALA A 1 182 ? 12.611 5.805 -2.825 1.00 96.12 182 ALA A C 1
ATOM 1361 O O . ALA A 1 182 ? 12.743 5.970 -4.038 1.00 96.12 182 ALA A O 1
ATOM 1362 N N . ALA A 1 183 ? 13.630 5.929 -1.969 1.00 96.38 183 ALA A N 1
ATOM 1363 C CA . ALA A 1 183 ? 14.993 6.241 -2.384 1.00 96.38 183 ALA A CA 1
ATOM 1364 C C . ALA A 1 183 ? 15.563 5.151 -3.302 1.00 96.38 183 ALA A C 1
ATOM 1366 O O . ALA A 1 183 ? 16.152 5.471 -4.334 1.00 96.38 183 ALA A O 1
ATOM 1367 N N . GLN A 1 184 ? 15.333 3.873 -2.980 1.00 93.69 184 GLN A N 1
ATOM 1368 C CA . GLN A 1 184 ? 15.752 2.756 -3.825 1.00 93.69 184 GLN A CA 1
ATOM 1369 C C . GLN A 1 184 ? 15.105 2.825 -5.212 1.00 93.69 184 GLN A C 1
ATOM 1371 O O . GLN A 1 184 ? 15.802 2.698 -6.216 1.00 93.69 184 GLN A O 1
ATOM 1376 N N . MET A 1 185 ? 13.793 3.062 -5.288 1.00 93.00 185 MET A N 1
ATOM 1377 C CA . MET A 1 185 ? 13.105 3.206 -6.571 1.00 93.00 185 MET A CA 1
ATOM 1378 C C . MET A 1 185 ? 13.612 4.394 -7.372 1.00 93.00 185 MET A C 1
ATOM 1380 O O . MET A 1 185 ? 13.839 4.260 -8.572 1.00 93.00 185 MET A O 1
ATOM 1384 N N . PHE A 1 186 ? 13.802 5.540 -6.720 1.00 94.56 186 PHE A N 1
ATOM 1385 C CA . PHE A 1 186 ? 14.314 6.733 -7.378 1.00 94.56 186 PHE A CA 1
ATOM 1386 C C . PHE A 1 186 ? 15.703 6.482 -7.973 1.00 94.56 186 PHE A C 1
ATOM 1388 O O . PHE A 1 186 ? 15.910 6.717 -9.160 1.00 94.56 186 PHE A O 1
ATOM 1395 N N . MET A 1 187 ? 16.624 5.933 -7.175 1.00 92.69 187 MET A N 1
ATOM 1396 C CA . MET A 1 187 ? 17.988 5.634 -7.614 1.00 92.69 187 MET A CA 1
ATOM 1397 C C . MET A 1 187 ? 18.008 4.608 -8.743 1.00 92.69 187 MET A C 1
ATOM 1399 O O . MET A 1 187 ? 18.680 4.833 -9.741 1.00 92.69 187 MET A O 1
ATOM 1403 N N . LEU A 1 188 ? 17.231 3.527 -8.633 1.00 90.31 188 LEU A N 1
ATOM 1404 C CA . LEU A 1 188 ? 17.145 2.500 -9.671 1.00 90.31 188 LEU A CA 1
ATOM 1405 C C . LEU A 1 188 ? 16.544 3.058 -10.971 1.00 90.31 188 LEU A C 1
ATOM 1407 O O . LEU A 1 188 ? 16.986 2.719 -12.062 1.00 90.31 188 LEU A O 1
ATOM 1411 N N . GLY A 1 189 ? 15.549 3.942 -10.874 1.00 87.88 189 GLY A N 1
ATOM 1412 C CA . GLY A 1 189 ? 15.022 4.656 -12.035 1.00 87.88 189 GLY A CA 1
ATOM 1413 C C . GLY A 1 189 ? 16.073 5.563 -12.678 1.00 87.88 189 GLY A C 1
ATOM 1414 O O . GLY A 1 189 ? 16.201 5.564 -13.895 1.00 87.88 189 GLY A O 1
ATOM 1415 N N . PHE A 1 190 ? 16.860 6.280 -11.875 1.00 89.25 190 PHE A N 1
ATOM 1416 C CA . PHE A 1 190 ? 17.903 7.181 -12.361 1.00 89.25 190 PHE A CA 1
ATOM 1417 C C . PHE A 1 190 ? 19.066 6.437 -13.035 1.00 89.25 190 PHE A C 1
ATOM 1419 O O . PHE A 1 190 ? 19.442 6.782 -14.151 1.00 89.25 1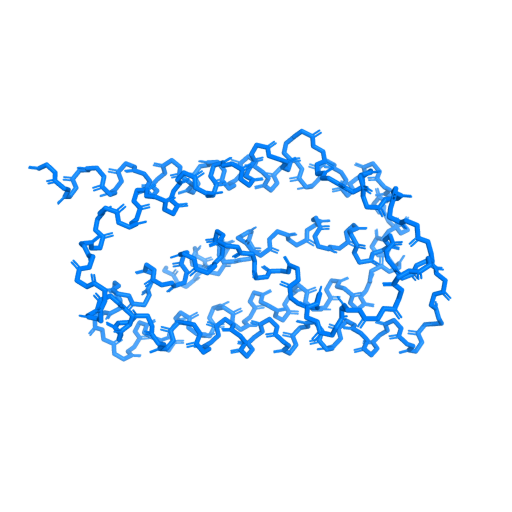90 PHE A O 1
ATOM 1426 N N . THR A 1 191 ? 19.606 5.388 -12.405 1.00 87.69 191 THR A N 1
ATOM 1427 C CA . THR A 1 191 ? 20.774 4.649 -12.921 1.00 87.69 191 THR A CA 1
ATOM 1428 C C . THR A 1 191 ? 20.495 3.859 -14.191 1.00 87.69 191 THR A C 1
ATOM 1430 O O . THR A 1 191 ? 21.427 3.566 -14.922 1.00 87.69 191 THR A O 1
ATOM 1433 N N . HIS A 1 192 ? 19.245 3.458 -14.428 1.00 82.69 192 HIS A N 1
ATOM 1434 C CA . HIS A 1 192 ? 18.851 2.778 -15.665 1.00 82.69 192 HIS A CA 1
ATOM 1435 C C . HIS A 1 192 ? 18.373 3.749 -16.756 1.00 82.69 192 HIS A C 1
ATOM 1437 O O . HIS A 1 192 ? 18.150 3.329 -17.889 1.00 82.69 192 HIS A O 1
ATOM 1443 N N . PHE A 1 193 ? 18.163 5.023 -16.413 1.00 75.31 193 PHE A N 1
ATOM 1444 C CA . PHE A 1 193 ? 17.765 6.057 -17.364 1.00 75.31 193 PHE A CA 1
ATOM 1445 C C . PHE A 1 193 ? 18.968 6.745 -18.027 1.00 75.31 193 PHE A C 1
ATOM 1447 O O . PHE A 1 193 ? 18.865 7.133 -19.190 1.00 75.31 193 PHE A O 1
ATOM 1454 N N . VAL A 1 194 ? 20.067 6.917 -17.283 1.00 65.00 194 VAL A N 1
ATOM 1455 C CA . VAL A 1 194 ? 21.355 7.463 -17.758 1.00 65.00 194 VAL A CA 1
ATOM 1456 C C . VAL A 1 194 ? 22.222 6.344 -18.318 1.00 65.00 194 VAL A C 1
ATOM 1458 O O . VAL A 1 194 ? 22.813 6.562 -19.398 1.00 65.00 194 VAL A O 1
#

InterPro domains:
  IPR002771 Multiple antibiotic resistance (MarC)-related [PF01914] (2-191)
  IPR002771 Multiple antibiotic resistance (MarC)-related [PTHR33508] (2-192)
  IPR002771 Multiple antibiotic resistance (MarC)-related [TIGR00427] (2-189)

Solvent-accessible surface area (backbone atoms only — not comparable to full-atom values): 10028 Å² total; per-residue (Å²): 111,66,67,61,52,24,52,52,46,33,51,60,37,37,48,45,48,49,42,53,49,48,56,66,74,45,68,89,50,55,71,70,60,46,43,52,48,20,52,50,29,23,51,43,37,37,52,53,51,50,52,46,27,74,42,19,54,58,51,38,67,72,69,71,54,57,67,36,62,51,31,29,54,27,11,51,44,27,32,54,50,12,50,40,25,55,76,62,47,71,76,73,60,68,75,72,66,68,93,82,68,91,79,79,70,98,74,65,57,36,72,49,58,39,75,36,42,50,38,49,35,27,50,53,33,64,64,44,85,46,73,67,51,47,53,52,50,53,51,28,44,43,50,26,31,46,53,41,21,52,49,40,55,42,36,72,60,50,43,72,75,47,34,73,66,42,39,48,52,51,21,25,53,42,12,56,54,35,35,54,53,10,51,51,36,27,50,56,13,50,70,74,65,109

Sequence (194 aa):
MFMSLFISLFFLLTPFFVLSTFLALTQEYEPRQRHKLAVEVAIGTMVVGAVIYLLGNHIFALFGINLHSFRMGTGILLMLSAINLVQGGDSGKLKGLDKGSISVVPLSIPITVGPATIGYLLVLSSEAVDTGEMVLTLTAFALAALCVGVMLYAASWIERVLGRSGLTILSKITGLILSALAAQMFMLGFTHFV

pLDDT: mean 84.93, std 16.47, range [31.12, 97.56]

Foldseek 3Di:
DLVVLLVLLLLLLLLLLVLLLLCLVCVVPDLVVQLVLLVVLLVVQLVVLLVLLQCLVVVCVVVVDDLLVLLLVLLVVLLVLLVCLLVQHCSVVVVPPDPPPPPDPPPCSNPSCDPSNSSVSSSQSVPDPDPVSSVSNSVSNSVSSVVSSVCSNCSVVVCVVQNPVSSSVVSNVSSVVSNVVSVVSNVSSVVVVD

Mean predicted aligned error: 6.51 Å

Organism: Spirochaeta africana (strain ATCC 700263 / DSM 8902 / Z-7692) (NCBI:txid889378)

Nearest PDB structures (foldseek):
  5a2o-assembly1_B  TM=3.634E-01  e=1.212E+00  Arabidopsis thaliana
  6w4s-assembly1_F  TM=4.044E-01  e=5.404E+00  Homo sapiens
  4zw9-assembly1_A  TM=3.287E-01  e=4.922E+00  Homo sapiens

Secondary structure (DSSP, 8-state):
-HHHHHHHHHHHT-HHHHHHHHHHHTTT--HHHHHHHHHHHHHHHHHHHHHHHHHHHHHHHHHT--HHHHHHHHHHHHHHHHHHHHHT-GGGGGGGS-TT-TTS-SS-TTTTS-HHHHHHHHHHHHH--SHHHHHHHHHHHHHHHHHHHHHHHTHHHHHHHHHHHHHHHHHHHHHHHHHHHHHHHHHHHHHHH-

Radius of gyration: 17.09 Å; Cα contacts (8 Å, |Δi|>4): 219; chains: 1; bounding box: 45×37×48 Å